Protein AF-F2BW38-F1 (afdb_monomer_lite)

Secondary structure (DSSP, 8-state):
-HHHHHHHHHPPPP-HHHHHHHHHHHHHH--SS---THHHHHHHHHHHHHT-SS-----EEEEEEE-TTTS-TT--HHHHHHSEEEEEE-TT----SSSS--HHHHHHHHHHHHHHH--SSS-EEEEEE---HHHHHHHHHHHHHHH-SSHHHHHHTHHHHHTT-TT--HHHHHHHHHH----TTSHHHHTTT-S-HHHHHHHHHHHHHHHTT-EEEE-SHHHHHHHHHHHHH-GGGGGGEEE----S-HHHHHHHHHHHTTS-----

Sequence (268 aa):
MELFNETTSSIKPLNTEVMKFVRTRFDDLYTGTGNLGNLEEIVVKFAGISGNEFPEISECILVQIGERGDFNSELSELEKKSAKLLNARLLNLKKSGKNNFNIIETVEEGINFIDENIHEKGCAVIPSIAMNYENKISAFCIAAMLCKKEKSDIFDNIEYLLQDISGLSIEDVKQALEESTVNTNEMSDLFKKTGTYDIWFTLGIMLGTMKKHGIIILSGWISLLCACLAKQLSADFSDYFLSSQISSLNIHNELSKKTFSRRKYKLR

pLDDT: mean 82.58, std 15.32, range [25.53, 97.75]

Organism: NCBI:txid888062

Foldseek 3Di:
DVLLVVLLVLQDFFQVVLLVLLVVVQVVVDDDDDDPAVVSVVVSLLCRLQVHNDADAPFEEEEEEDAPVQPDPPDDVCNVVRHHYHYNHPPPPPPQDLDDDQLSVLLSLLLVVCVVPPPAFAHEYEYHYRDDQSQVLLLLLLLLLLLDQDVVVCLVCVCVQCPPVPPHDSVVSNVVNVPQPARNPDLVRCSPSGGGSRLSSLLSNLSSNSSSSYAYEYPDLSSLSSLLSNCSSPVSSLSRYDYPDDDPRSSSVSSVCSSPVPDPPPPD

Radius of gyration: 18.92 Å; chains: 1; bounding box: 52×42×47 Å

Structure (mmCIF, N/CA/C/O backbone):
data_AF-F2BW38-F1
#
_entry.id   AF-F2BW38-F1
#
loop_
_atom_site.group_PDB
_atom_site.id
_atom_site.type_symbol
_atom_site.label_atom_id
_atom_site.label_alt_id
_atom_site.label_comp_id
_atom_site.label_asym_id
_atom_site.label_entity_id
_atom_site.label_seq_id
_atom_site.pdbx_PDB_ins_code
_atom_site.Cartn_x
_atom_site.Cartn_y
_atom_site.Cartn_z
_atom_site.occupancy
_atom_site.B_iso_or_equiv
_atom_site.auth_seq_id
_atom_site.auth_comp_id
_atom_site.auth_asym_id
_atom_site.auth_atom_id
_atom_site.pdbx_PDB_model_num
ATOM 1 N N . MET A 1 1 ? -15.075 10.643 -8.901 1.00 62.53 1 MET A N 1
ATOM 2 C CA . MET A 1 1 ? -15.357 9.261 -9.376 1.00 62.53 1 MET A CA 1
ATOM 3 C C . MET A 1 1 ? -14.647 8.925 -10.684 1.00 62.53 1 MET A C 1
ATOM 5 O O . MET A 1 1 ? -14.241 7.777 -10.835 1.00 62.53 1 MET A O 1
ATOM 9 N N . GLU A 1 2 ? -14.535 9.852 -11.644 1.00 86.31 2 GLU A N 1
ATOM 10 C CA . GLU A 1 2 ? -13.850 9.579 -12.918 1.00 86.31 2 GLU A CA 1
ATOM 11 C C . GLU A 1 2 ? -12.365 9.245 -12.704 1.00 86.31 2 GLU A C 1
ATOM 13 O O . GLU A 1 2 ? -11.916 8.192 -13.150 1.00 86.31 2 GLU A O 1
ATOM 18 N N . LEU A 1 3 ? -11.651 10.046 -11.903 1.00 93.19 3 LEU A N 1
ATOM 19 C CA . LEU A 1 3 ? -10.220 9.859 -11.650 1.00 93.19 3 LEU A CA 1
ATOM 20 C C . LEU A 1 3 ? -9.906 8.536 -10.938 1.00 93.19 3 LEU A C 1
ATOM 22 O O . LEU A 1 3 ? -8.943 7.860 -11.301 1.00 93.19 3 LEU A O 1
ATOM 26 N N . PHE A 1 4 ? -10.700 8.141 -9.939 1.00 91.56 4 PHE A N 1
ATOM 27 C CA . PHE A 1 4 ? -10.513 6.861 -9.248 1.00 91.56 4 PHE A CA 1
ATOM 28 C C . PHE A 1 4 ? -10.654 5.665 -10.204 1.00 91.56 4 PHE A C 1
ATOM 30 O O . PHE A 1 4 ? -9.790 4.782 -10.242 1.00 91.56 4 PHE A O 1
ATOM 37 N N . ASN A 1 5 ? -11.724 5.645 -11.002 1.00 91.56 5 ASN A N 1
ATOM 38 C CA . ASN A 1 5 ? -11.996 4.557 -11.943 1.00 91.56 5 ASN A CA 1
ATOM 39 C C . ASN A 1 5 ? -10.970 4.523 -13.086 1.00 91.56 5 ASN A C 1
ATOM 41 O O . ASN A 1 5 ? -10.497 3.449 -13.461 1.00 91.56 5 ASN A O 1
ATOM 45 N N . GLU A 1 6 ? -10.586 5.687 -13.610 1.00 94.81 6 GLU A N 1
ATOM 46 C CA . GLU A 1 6 ? -9.536 5.814 -14.623 1.00 94.81 6 GLU A CA 1
ATOM 47 C C . GLU A 1 6 ? -8.195 5.303 -14.083 1.00 94.81 6 GLU A C 1
ATOM 49 O O . GLU A 1 6 ? -7.548 4.454 -14.700 1.00 94.81 6 GLU A O 1
ATOM 54 N N . THR A 1 7 ? -7.805 5.755 -12.888 1.00 95.88 7 THR A N 1
ATOM 55 C CA . THR A 1 7 ? -6.539 5.373 -12.254 1.00 95.88 7 THR A CA 1
ATOM 56 C C . THR A 1 7 ? -6.478 3.871 -12.022 1.00 95.88 7 THR A C 1
ATOM 58 O O . THR A 1 7 ? -5.521 3.231 -12.452 1.00 95.88 7 THR A O 1
ATOM 61 N N . THR A 1 8 ? -7.505 3.285 -11.407 1.00 93.94 8 THR A N 1
ATOM 62 C CA . THR A 1 8 ? -7.544 1.837 -11.140 1.00 93.94 8 THR A CA 1
ATOM 63 C C . THR A 1 8 ? -7.523 1.003 -12.420 1.00 93.94 8 THR A C 1
ATOM 65 O O . THR A 1 8 ? -6.829 -0.010 -12.459 1.00 93.94 8 THR A O 1
ATOM 68 N N . SER A 1 9 ? -8.190 1.458 -13.485 1.00 93.38 9 SER A N 1
ATOM 69 C CA . SER A 1 9 ? -8.182 0.787 -14.795 1.00 93.38 9 SER A CA 1
ATOM 70 C C . SER A 1 9 ? -6.850 0.929 -15.544 1.00 93.38 9 SER A C 1
ATOM 72 O O . SER A 1 9 ? -6.525 0.100 -16.391 1.00 93.38 9 SER A O 1
ATOM 74 N N . SER A 1 10 ? -6.074 1.978 -15.255 1.00 94.75 10 SER A N 1
ATOM 75 C CA . SER A 1 10 ? -4.782 2.236 -15.905 1.00 94.75 10 SER A CA 1
ATOM 76 C C . SER A 1 10 ? -3.618 1.415 -15.336 1.00 94.75 10 SER A C 1
ATOM 78 O O . SER A 1 10 ? -2.606 1.241 -16.019 1.00 94.75 10 SER A O 1
ATOM 80 N N . ILE A 1 11 ? -3.746 0.914 -14.101 1.00 95.69 11 ILE A N 1
ATOM 81 C CA . ILE A 1 11 ? -2.723 0.099 -13.437 1.00 95.69 11 ILE A CA 1
ATOM 82 C C . ILE A 1 11 ? -2.686 -1.279 -14.103 1.00 95.69 11 ILE A C 1
ATOM 84 O O . ILE A 1 11 ? -3.694 -1.981 -14.170 1.00 95.69 11 ILE A O 1
ATOM 88 N N . LYS A 1 12 ? -1.513 -1.670 -14.606 1.00 91.31 12 LYS A N 1
ATOM 89 C CA . LYS A 1 12 ? -1.343 -2.886 -15.408 1.00 91.31 12 LYS A CA 1
ATOM 90 C C . LYS A 1 12 ? -0.755 -4.036 -14.585 1.00 91.31 12 LYS A C 1
ATOM 92 O O . LYS A 1 12 ? 0.039 -3.799 -13.680 1.00 91.31 12 LYS A O 1
ATOM 97 N N . PRO A 1 13 ? -1.068 -5.295 -14.927 1.00 92.75 13 PRO A N 1
ATOM 98 C CA . PRO A 1 13 ? -0.298 -6.439 -14.452 1.00 92.75 13 PRO A CA 1
ATOM 99 C C . PRO A 1 13 ? 1.168 -6.364 -14.909 1.00 92.75 13 PRO A C 1
ATOM 101 O O . PRO A 1 13 ? 1.495 -5.674 -15.878 1.00 92.75 13 PRO A O 1
ATOM 104 N N . LEU A 1 14 ? 2.046 -7.123 -14.248 1.00 93.56 14 LEU A N 1
ATOM 105 C CA . LEU A 1 14 ? 3.470 -7.172 -14.594 1.00 93.56 14 LEU A CA 1
ATOM 106 C C . LEU A 1 14 ? 3.709 -7.625 -16.041 1.00 93.56 14 LEU A C 1
ATOM 108 O O . LEU A 1 14 ? 3.152 -8.628 -16.497 1.00 93.56 14 LEU A O 1
ATOM 112 N N . ASN A 1 15 ? 4.628 -6.950 -16.734 1.00 95.94 15 ASN A N 1
ATOM 113 C CA . ASN A 1 15 ? 5.108 -7.379 -18.041 1.00 95.94 15 ASN A CA 1
ATOM 114 C C . ASN A 1 15 ? 5.998 -8.627 -17.908 1.00 95.94 15 ASN A C 1
ATOM 116 O O . ASN A 1 15 ? 7.195 -8.548 -17.626 1.00 95.94 15 ASN A O 1
ATOM 120 N N . THR A 1 16 ? 5.403 -9.797 -18.137 1.00 95.69 16 THR A N 1
ATOM 121 C CA . THR A 1 16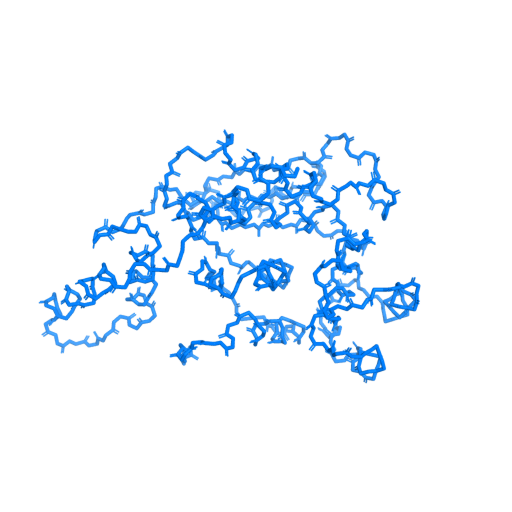 ? 6.099 -11.083 -17.986 1.00 95.69 16 THR A CA 1
ATOM 122 C C . THR A 1 16 ? 7.199 -11.332 -19.022 1.00 95.69 16 THR A C 1
ATOM 124 O O . THR A 1 16 ? 8.098 -12.126 -18.751 1.00 95.69 16 THR A O 1
ATOM 127 N N . GLU A 1 17 ? 7.163 -10.677 -20.186 1.00 97.31 1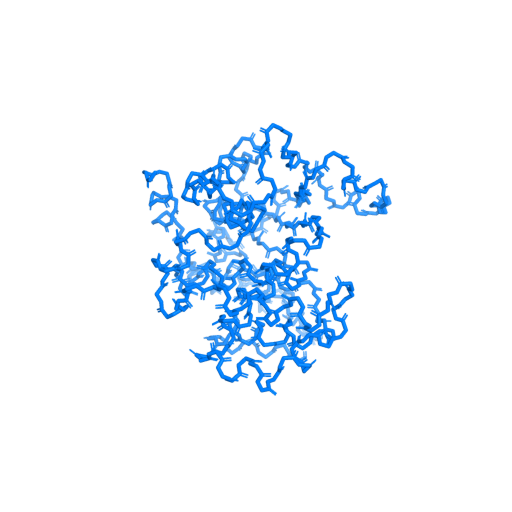7 GLU A N 1
ATOM 128 C CA . GLU A 1 17 ? 8.204 -10.808 -21.215 1.00 97.31 17 GLU A CA 1
ATOM 129 C C . GLU A 1 17 ? 9.476 -10.085 -20.779 1.00 97.31 17 GLU A C 1
ATOM 131 O O . GLU A 1 17 ? 10.543 -10.696 -20.734 1.00 97.31 17 GLU A O 1
ATOM 136 N N . VAL A 1 18 ? 9.338 -8.838 -20.318 1.00 97.12 18 VAL A N 1
ATOM 137 C CA . VAL A 1 18 ? 10.442 -8.063 -19.735 1.00 97.12 18 VAL A CA 1
ATOM 138 C C . VAL A 1 18 ? 11.013 -8.779 -18.510 1.00 97.12 18 VAL A C 1
ATOM 140 O O . VAL A 1 18 ? 12.226 -8.905 -18.373 1.00 97.12 18 VAL A O 1
ATOM 143 N N . MET A 1 19 ? 10.158 -9.331 -17.641 1.00 95.88 19 MET A N 1
ATOM 144 C CA . MET A 1 19 ? 10.626 -10.121 -16.495 1.00 95.88 19 MET A CA 1
ATOM 145 C C . MET A 1 19 ? 11.480 -11.323 -16.919 1.00 95.88 19 MET A C 1
ATOM 147 O O . MET A 1 19 ? 12.493 -11.599 -16.279 1.00 95.88 19 MET A O 1
ATOM 151 N N . LYS A 1 20 ? 11.084 -12.054 -17.972 1.00 95.12 20 LYS A N 1
ATOM 152 C CA . LYS A 1 20 ? 11.862 -13.190 -18.496 1.00 95.12 20 LYS A CA 1
ATOM 153 C C . LYS A 1 20 ? 13.203 -12.726 -19.051 1.00 95.12 20 LYS A C 1
ATOM 155 O O . LYS A 1 20 ? 14.215 -13.319 -18.702 1.00 95.12 20 LYS A O 1
ATOM 160 N N . PHE A 1 21 ? 13.209 -11.651 -19.839 1.00 95.25 21 PHE A N 1
ATOM 161 C CA . PHE A 1 21 ? 14.437 -11.071 -20.376 1.00 95.25 21 PHE A CA 1
ATOM 162 C C . PHE A 1 21 ? 15.420 -10.696 -19.260 1.00 95.25 21 PHE A C 1
ATOM 164 O O . PHE A 1 21 ? 16.583 -11.090 -19.290 1.00 95.25 21 PHE A O 1
ATOM 171 N N . VAL A 1 22 ? 14.947 -9.990 -18.226 1.00 93.94 22 VAL A N 1
ATOM 172 C CA . VAL A 1 22 ? 15.800 -9.569 -17.106 1.00 93.94 22 VAL A CA 1
ATOM 173 C C . VAL A 1 22 ? 16.322 -10.760 -16.302 1.00 93.94 22 VAL A C 1
ATOM 175 O O . VAL A 1 22 ? 17.472 -10.722 -15.873 1.00 93.94 22 VAL A O 1
ATOM 178 N N . ARG A 1 23 ? 15.534 -11.833 -16.142 1.00 91.94 23 ARG A N 1
ATOM 179 C CA . ARG A 1 23 ? 16.023 -13.085 -15.534 1.00 91.94 23 ARG A CA 1
ATOM 180 C C . ARG A 1 23 ? 17.154 -13.706 -16.348 1.00 91.94 23 ARG A C 1
ATOM 182 O O . ARG A 1 23 ? 18.206 -13.968 -15.784 1.00 91.94 23 ARG A O 1
ATOM 189 N N . THR A 1 24 ? 16.973 -13.856 -17.661 1.00 90.94 24 THR A N 1
ATOM 190 C CA . THR A 1 24 ? 18.021 -14.387 -18.547 1.00 90.94 24 THR A CA 1
ATOM 191 C C . THR A 1 24 ? 19.287 -13.535 -18.490 1.00 90.94 24 THR A C 1
ATOM 193 O O . THR A 1 24 ? 20.383 -14.070 -18.397 1.00 90.94 24 THR A O 1
ATOM 196 N N . ARG A 1 25 ? 19.151 -12.205 -18.434 1.00 90.06 25 ARG A N 1
ATOM 197 C CA . ARG A 1 25 ? 20.298 -11.305 -18.264 1.00 90.06 25 ARG A CA 1
ATOM 198 C C . ARG A 1 25 ? 21.066 -11.561 -16.962 1.00 90.06 25 ARG A C 1
ATOM 200 O O . ARG A 1 25 ? 22.291 -11.480 -16.973 1.00 90.06 25 ARG A O 1
ATOM 207 N N . PHE A 1 26 ? 20.382 -11.845 -15.850 1.00 88.25 26 PHE A N 1
ATOM 208 C CA . PHE A 1 26 ? 21.055 -12.236 -14.606 1.00 88.25 26 PHE A CA 1
ATOM 209 C C . PHE A 1 26 ? 21.777 -13.579 -14.750 1.00 88.25 26 PHE A C 1
ATOM 211 O O . PHE A 1 26 ? 22.922 -13.671 -14.316 1.00 88.25 26 PHE A O 1
ATOM 218 N N . ASP A 1 27 ? 21.157 -14.567 -15.403 1.00 84.56 27 ASP A N 1
ATOM 219 C CA . ASP A 1 27 ? 21.778 -15.873 -15.667 1.00 84.56 27 ASP A CA 1
ATOM 220 C C . ASP A 1 27 ? 23.063 -15.734 -16.514 1.00 84.56 27 ASP A C 1
ATOM 222 O O . ASP A 1 27 ? 24.065 -16.384 -16.221 1.00 84.56 27 ASP A O 1
ATOM 226 N N . ASP A 1 28 ? 23.065 -14.840 -17.510 1.00 84.50 28 ASP A N 1
ATOM 227 C CA . ASP A 1 28 ? 24.200 -14.606 -18.417 1.00 84.50 28 ASP A CA 1
ATOM 228 C C . ASP A 1 28 ? 25.349 -13.808 -17.774 1.00 84.50 28 ASP A C 1
ATOM 230 O O . ASP A 1 28 ? 26.523 -14.027 -18.081 1.00 84.50 28 ASP A O 1
ATOM 234 N N . LEU A 1 29 ? 25.032 -12.859 -16.886 1.00 79.62 29 LEU A N 1
ATOM 235 C CA . LEU A 1 29 ? 26.034 -12.056 -16.168 1.00 79.62 29 LEU A CA 1
ATOM 236 C C . LEU A 1 29 ? 26.762 -12.855 -15.084 1.00 79.62 29 LEU A C 1
ATOM 238 O O . LEU A 1 29 ? 27.795 -12.423 -14.563 1.00 79.62 29 LEU A O 1
ATOM 242 N N . TYR A 1 30 ? 26.207 -13.998 -14.707 1.00 68.69 30 TYR A N 1
ATOM 243 C CA . TYR A 1 30 ? 26.591 -14.703 -13.513 1.00 68.69 30 TYR A CA 1
ATOM 244 C C . TYR A 1 30 ? 27.645 -15.793 -13.776 1.00 68.69 30 TYR A C 1
ATOM 246 O O . TYR A 1 30 ? 27.396 -16.797 -14.435 1.00 68.69 30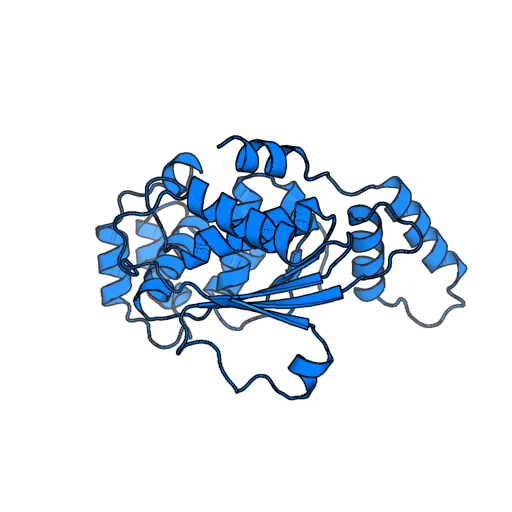 TYR A O 1
ATOM 254 N N . THR A 1 31 ? 28.845 -15.618 -13.207 1.00 64.44 31 THR A N 1
ATOM 255 C CA . THR A 1 31 ? 30.028 -16.472 -13.449 1.00 64.44 31 THR A CA 1
ATOM 256 C C . THR A 1 31 ? 30.352 -17.480 -12.331 1.00 64.44 31 THR A C 1
ATOM 258 O O . THR A 1 31 ? 31.388 -18.141 -12.400 1.00 64.44 31 THR A O 1
ATOM 261 N N . GLY A 1 32 ? 29.467 -17.673 -11.336 1.00 59.00 32 GLY A N 1
ATOM 262 C CA . GLY A 1 32 ? 29.447 -18.920 -10.546 1.00 59.00 32 GLY A CA 1
ATOM 263 C C . GLY A 1 32 ? 29.766 -18.909 -9.037 1.00 59.00 32 GLY A C 1
ATOM 264 O O . GLY A 1 32 ? 30.218 -19.943 -8.549 1.00 59.00 32 GLY A O 1
ATOM 265 N N . THR A 1 33 ? 29.502 -17.852 -8.248 1.00 53.84 33 THR A N 1
ATOM 266 C CA . THR A 1 33 ? 29.632 -17.924 -6.759 1.00 53.84 33 THR A CA 1
ATOM 267 C C . THR A 1 33 ? 28.538 -17.190 -5.934 1.00 53.84 33 THR A C 1
ATOM 269 O O . THR A 1 33 ? 28.778 -16.112 -5.405 1.00 53.84 33 THR A O 1
ATOM 272 N N . GLY A 1 34 ? 27.344 -17.788 -5.774 1.00 56.38 34 GLY A N 1
ATOM 273 C CA . GLY A 1 34 ? 26.107 -17.252 -5.136 1.00 56.38 34 GLY A CA 1
ATOM 274 C C . GLY A 1 34 ? 25.068 -16.516 -6.031 1.00 56.38 34 GLY A C 1
ATOM 275 O O . GLY A 1 34 ? 25.457 -15.670 -6.813 1.00 56.38 34 GLY A O 1
ATOM 276 N N . ASN A 1 35 ? 23.761 -16.801 -5.913 1.00 70.19 35 ASN A N 1
ATOM 277 C CA . ASN A 1 35 ? 22.653 -16.011 -6.509 1.00 70.19 35 ASN A CA 1
ATOM 278 C C . ASN A 1 35 ? 22.333 -14.800 -5.588 1.00 70.19 35 ASN A C 1
ATOM 280 O O . ASN A 1 35 ? 22.415 -14.952 -4.366 1.00 70.19 35 ASN A O 1
ATOM 284 N N . LEU A 1 36 ? 21.985 -13.614 -6.118 1.00 79.56 36 LEU A N 1
ATOM 285 C CA . LEU A 1 36 ? 21.693 -12.398 -5.319 1.00 79.56 36 LEU A CA 1
ATOM 286 C C . LEU A 1 36 ? 20.335 -12.453 -4.580 1.00 79.56 36 LEU A C 1
ATOM 288 O O . LEU A 1 36 ? 19.928 -11.503 -3.903 1.00 79.56 36 LEU A O 1
ATOM 292 N N . GLY A 1 37 ? 19.623 -13.566 -4.699 1.00 84.62 37 GLY A N 1
ATOM 293 C CA . GLY A 1 37 ? 18.407 -13.916 -3.986 1.00 84.62 37 GLY A CA 1
ATOM 294 C C . GLY A 1 37 ? 17.285 -12.917 -4.232 1.00 84.62 37 GLY A C 1
ATOM 295 O O . GLY A 1 37 ? 16.869 -12.658 -5.359 1.00 84.62 37 GLY A O 1
ATOM 296 N N . ASN A 1 38 ? 16.785 -12.326 -3.148 1.00 84.00 38 ASN A N 1
ATOM 297 C CA . ASN A 1 38 ? 15.662 -11.393 -3.211 1.00 84.00 38 ASN A CA 1
ATOM 298 C C . ASN A 1 38 ? 15.980 -10.116 -4.002 1.00 84.00 38 ASN A C 1
ATOM 300 O O . ASN A 1 38 ? 15.051 -9.478 -4.490 1.00 84.00 38 ASN A O 1
ATOM 304 N N . LEU A 1 39 ? 17.254 -9.732 -4.145 1.00 86.56 39 LEU A N 1
ATOM 305 C CA . LEU A 1 39 ? 17.609 -8.539 -4.912 1.00 86.56 39 LEU A CA 1
ATOM 306 C C . LEU A 1 39 ? 17.309 -8.729 -6.405 1.00 86.56 39 LEU A C 1
ATOM 308 O O . LEU A 1 39 ? 16.708 -7.849 -7.017 1.00 86.56 39 LEU A O 1
ATOM 312 N N . GLU A 1 40 ? 17.647 -9.895 -6.964 1.00 89.25 40 GLU A N 1
ATOM 313 C CA . GLU A 1 40 ? 17.267 -10.279 -8.332 1.00 89.25 40 GLU A CA 1
ATOM 314 C C . GLU A 1 40 ? 15.748 -10.237 -8.507 1.00 89.25 40 GLU A C 1
ATOM 316 O O . GLU A 1 40 ? 15.245 -9.632 -9.452 1.00 89.25 40 GLU A O 1
ATOM 321 N N . GLU A 1 41 ? 15.002 -10.813 -7.562 1.00 89.19 41 GLU A N 1
ATOM 322 C CA . GLU A 1 41 ? 13.539 -10.822 -7.615 1.00 89.19 41 GLU A CA 1
ATOM 323 C C . GLU A 1 41 ? 12.932 -9.418 -7.567 1.00 89.19 41 GLU A C 1
ATOM 325 O O . GLU A 1 41 ? 11.982 -9.138 -8.301 1.00 89.19 41 GLU A O 1
ATOM 330 N N . ILE A 1 42 ? 13.485 -8.513 -6.754 1.00 91.06 42 ILE A N 1
ATOM 331 C CA . ILE A 1 42 ? 13.051 -7.112 -6.700 1.00 91.06 42 ILE A CA 1
ATOM 332 C C . ILE A 1 42 ? 13.305 -6.424 -8.044 1.00 91.06 42 ILE A C 1
ATOM 334 O O . ILE A 1 42 ? 12.398 -5.774 -8.564 1.00 91.06 42 ILE A O 1
ATOM 338 N N . VAL A 1 43 ? 14.494 -6.594 -8.633 1.00 93.19 43 VAL A N 1
ATOM 339 C CA . VAL A 1 43 ? 14.843 -5.986 -9.929 1.00 93.19 43 VAL A CA 1
ATOM 340 C C . VAL A 1 43 ? 13.959 -6.534 -11.046 1.00 93.19 43 VAL A C 1
ATOM 342 O O . VAL A 1 43 ? 13.409 -5.760 -11.824 1.00 93.19 43 VAL A O 1
ATOM 345 N N . VAL A 1 44 ? 13.756 -7.852 -11.105 1.00 93.62 44 VAL A N 1
ATOM 346 C CA . VAL A 1 44 ? 12.878 -8.498 -12.091 1.00 93.62 44 VAL A CA 1
ATOM 347 C C . VAL A 1 44 ? 11.441 -8.006 -11.937 1.00 93.62 44 VAL A C 1
ATOM 349 O O . VAL A 1 44 ? 10.791 -7.663 -12.924 1.00 93.62 44 VAL A O 1
ATOM 352 N N . LYS A 1 45 ? 10.934 -7.938 -10.702 1.00 93.44 45 LYS A N 1
ATOM 353 C CA . LYS A 1 45 ? 9.592 -7.427 -10.409 1.00 93.44 45 LYS A CA 1
ATOM 354 C C . LYS A 1 45 ? 9.455 -5.972 -10.857 1.00 93.44 45 LYS A C 1
ATOM 356 O O . LYS A 1 45 ? 8.503 -5.647 -11.559 1.00 93.44 45 LYS A O 1
ATOM 361 N N . PHE A 1 46 ? 10.427 -5.123 -10.533 1.00 95.06 46 PHE A N 1
ATOM 362 C CA . PHE A 1 46 ? 10.427 -3.719 -10.934 1.00 95.06 46 PHE A CA 1
ATOM 363 C C . PHE A 1 46 ? 10.563 -3.528 -12.456 1.00 95.06 46 PHE A C 1
ATOM 365 O O . PHE A 1 46 ? 9.903 -2.658 -13.026 1.00 95.06 46 PHE A O 1
ATOM 372 N N . ALA A 1 47 ? 11.317 -4.387 -13.146 1.00 95.62 47 ALA A N 1
ATOM 373 C CA . ALA A 1 47 ? 11.351 -4.439 -14.609 1.00 95.62 47 ALA A CA 1
ATOM 374 C C . ALA A 1 47 ? 9.962 -4.745 -15.192 1.00 95.62 47 ALA A C 1
ATOM 376 O O . ALA A 1 47 ? 9.502 -4.077 -16.114 1.00 95.62 47 ALA A O 1
ATOM 377 N N . GLY A 1 48 ? 9.251 -5.711 -14.600 1.00 96.19 48 GLY A N 1
ATOM 378 C CA . GLY A 1 48 ? 7.879 -6.046 -14.979 1.00 96.19 48 GLY A CA 1
ATOM 379 C C . GLY A 1 48 ? 6.889 -4.899 -14.764 1.00 96.19 48 GLY A C 1
ATOM 380 O O . GLY A 1 48 ? 6.002 -4.711 -15.592 1.00 96.19 48 GLY A O 1
ATOM 381 N N . ILE A 1 49 ? 7.047 -4.124 -13.687 1.00 95.19 49 ILE A N 1
ATOM 382 C CA . ILE A 1 49 ? 6.209 -2.949 -13.398 1.00 95.19 49 ILE A CA 1
ATOM 383 C C . ILE A 1 49 ? 6.497 -1.815 -14.388 1.00 95.19 49 ILE A C 1
ATOM 385 O O . ILE A 1 49 ? 5.581 -1.258 -14.989 1.00 95.19 49 ILE A O 1
ATOM 389 N N . SER A 1 50 ? 7.773 -1.457 -14.544 1.00 93.62 50 SER A N 1
ATOM 390 C CA . SER A 1 50 ? 8.199 -0.342 -15.397 1.00 93.62 50 SER A CA 1
ATOM 391 C C . SER A 1 50 ? 8.023 -0.643 -16.887 1.00 93.62 50 SER A C 1
ATOM 393 O O . SER A 1 50 ? 7.811 0.282 -17.672 1.00 93.62 50 SER A O 1
ATOM 395 N N . GLY A 1 51 ? 8.071 -1.925 -17.265 1.00 94.06 51 GLY A N 1
ATOM 396 C CA . GLY A 1 51 ? 8.131 -2.384 -18.650 1.00 94.06 51 GLY A CA 1
ATOM 397 C C . GLY A 1 51 ? 9.496 -2.148 -19.300 1.00 94.06 51 GLY A C 1
ATOM 398 O O . GLY A 1 51 ? 9.579 -2.156 -20.524 1.00 94.06 51 GLY A O 1
ATOM 399 N N . ASN A 1 52 ? 10.542 -1.905 -18.503 1.00 94.06 52 ASN A N 1
ATOM 400 C CA . ASN A 1 52 ? 11.894 -1.611 -18.964 1.00 94.06 52 ASN A CA 1
ATOM 401 C C . ASN A 1 52 ? 12.849 -2.766 -18.616 1.00 94.06 52 ASN A C 1
ATOM 403 O O . ASN A 1 52 ? 12.931 -3.193 -17.466 1.00 94.06 52 ASN A O 1
ATOM 407 N N . GLU A 1 53 ? 13.590 -3.251 -19.610 1.00 94.94 53 GLU A N 1
ATOM 408 C CA . GLU A 1 53 ? 14.607 -4.306 -19.476 1.00 94.94 53 GLU A CA 1
ATOM 409 C C . GLU A 1 53 ? 15.828 -3.863 -18.646 1.00 94.94 53 GLU A C 1
ATOM 411 O O . GLU A 1 53 ? 16.512 -4.682 -18.022 1.00 94.94 53 GLU A O 1
ATOM 416 N N . PHE A 1 54 ? 16.064 -2.552 -18.582 1.00 93.19 54 PHE A N 1
ATOM 417 C CA . PHE A 1 54 ? 17.098 -1.904 -17.778 1.00 93.19 54 PHE A CA 1
ATOM 418 C C . PHE A 1 54 ? 16.429 -0.920 -16.816 1.00 93.19 54 PHE A C 1
ATOM 420 O O . PHE A 1 54 ? 16.492 0.291 -17.026 1.00 93.19 54 PHE A O 1
ATOM 427 N N . PRO A 1 55 ? 15.699 -1.424 -15.807 1.00 91.62 55 PRO A N 1
ATOM 428 C CA . PRO A 1 55 ? 14.897 -0.563 -14.961 1.00 91.62 55 PRO A CA 1
ATOM 429 C C . PRO A 1 55 ? 15.792 0.287 -14.051 1.00 91.62 55 PRO A C 1
ATOM 431 O O . PRO A 1 55 ? 16.728 -0.220 -13.434 1.00 91.62 55 PRO A O 1
ATOM 434 N N . GLU A 1 56 ? 15.452 1.564 -13.923 1.00 91.12 56 GLU A N 1
ATOM 435 C CA . GLU A 1 56 ? 16.083 2.509 -13.003 1.00 91.12 56 GLU A CA 1
ATOM 436 C C . GLU A 1 56 ? 15.003 3.133 -12.123 1.00 91.12 56 GLU A C 1
ATOM 438 O O . GLU A 1 56 ? 13.895 3.409 -12.590 1.00 91.12 56 GLU A O 1
ATOM 443 N N . ILE A 1 57 ? 15.307 3.308 -10.836 1.00 89.44 57 ILE A N 1
ATOM 444 C CA . ILE A 1 57 ? 14.425 4.048 -9.934 1.00 89.44 57 ILE A CA 1
ATOM 445 C C . ILE A 1 57 ? 14.731 5.525 -10.142 1.00 89.44 57 ILE A C 1
ATOM 447 O O . ILE A 1 57 ? 15.821 5.974 -9.790 1.00 89.44 57 ILE A O 1
ATOM 451 N N . SER A 1 58 ? 13.771 6.259 -10.699 1.00 89.88 58 SER A N 1
ATOM 452 C CA . SER A 1 58 ? 13.893 7.698 -10.967 1.00 89.88 58 SER A CA 1
ATOM 453 C C . SER A 1 58 ? 14.096 8.495 -9.682 1.00 89.88 58 SER A C 1
ATOM 455 O O . SER A 1 58 ? 15.046 9.259 -9.539 1.00 89.88 58 SER A O 1
ATOM 457 N N . GLU A 1 59 ? 13.218 8.270 -8.706 1.00 89.62 59 GLU A N 1
ATOM 458 C CA . GLU A 1 59 ? 13.274 8.917 -7.399 1.00 89.62 59 GLU A CA 1
ATOM 459 C C . GLU A 1 59 ? 12.842 7.940 -6.298 1.00 89.62 59 GLU A C 1
ATOM 461 O O . GLU A 1 59 ? 11.870 7.199 -6.457 1.00 89.62 59 GLU A O 1
ATOM 466 N N . CYS A 1 60 ? 13.526 7.974 -5.151 1.00 91.56 60 CYS A N 1
ATOM 467 C CA . CYS A 1 60 ? 13.037 7.388 -3.902 1.00 91.56 60 CYS A CA 1
ATOM 468 C C . CYS A 1 60 ? 12.432 8.504 -3.048 1.00 91.56 60 CYS A C 1
ATOM 470 O O . CYS A 1 60 ? 13.089 9.516 -2.796 1.00 91.56 60 CYS A O 1
ATOM 472 N N . ILE A 1 61 ? 11.177 8.349 -2.637 1.00 92.38 61 ILE A N 1
ATOM 473 C CA . ILE A 1 61 ? 10.370 9.428 -2.073 1.00 92.38 61 ILE A CA 1
ATOM 474 C C . ILE A 1 61 ? 9.706 8.952 -0.787 1.00 92.38 61 ILE A C 1
ATOM 476 O O . ILE A 1 61 ? 8.947 7.985 -0.778 1.00 92.38 61 ILE A O 1
ATOM 480 N N . LEU A 1 62 ? 9.956 9.670 0.301 1.00 90.88 62 LEU A N 1
ATOM 481 C CA . LEU A 1 62 ? 9.256 9.491 1.564 1.00 90.88 62 LEU A CA 1
ATOM 482 C C . LEU A 1 62 ? 8.098 10.486 1.616 1.00 90.88 62 LEU A C 1
ATOM 484 O O . LEU A 1 62 ? 8.324 11.696 1.634 1.00 90.88 62 LEU A O 1
ATOM 488 N N . VAL A 1 63 ? 6.866 9.981 1.655 1.00 90.88 63 VAL A N 1
ATOM 489 C CA . VAL A 1 63 ? 5.670 10.814 1.810 1.00 90.88 63 VAL A CA 1
ATOM 490 C C . VAL A 1 63 ? 5.217 10.739 3.259 1.00 90.88 63 VAL A C 1
ATOM 492 O O . VAL A 1 63 ? 4.659 9.727 3.684 1.00 90.88 63 VAL A O 1
ATOM 495 N N . GLN A 1 64 ? 5.463 11.802 4.020 1.00 87.06 64 GLN A N 1
ATOM 496 C CA . GLN A 1 64 ? 4.901 11.946 5.356 1.00 87.06 64 GLN A CA 1
ATOM 497 C C . GLN A 1 64 ? 3.475 12.494 5.252 1.00 87.06 64 GLN A C 1
ATOM 499 O O . GLN A 1 64 ? 3.246 13.500 4.582 1.00 87.06 64 GLN A O 1
ATOM 504 N N . ILE A 1 65 ? 2.527 11.852 5.930 1.00 86.38 65 ILE A N 1
ATOM 505 C CA . ILE A 1 65 ? 1.093 12.172 5.912 1.00 86.38 65 ILE A CA 1
ATOM 506 C C . ILE A 1 65 ? 0.665 12.455 7.352 1.00 86.38 65 ILE A C 1
ATOM 508 O O . ILE A 1 65 ? 0.896 11.617 8.223 1.00 86.38 65 ILE A O 1
ATOM 512 N N . GLY A 1 66 ? 0.090 13.629 7.610 1.00 78.75 66 GLY A N 1
ATOM 513 C CA . GLY A 1 66 ? -0.355 14.015 8.951 1.00 78.75 66 GLY A CA 1
ATOM 514 C C . GLY A 1 66 ? -0.561 15.520 9.131 1.00 78.75 66 GLY A C 1
ATOM 515 O O . GLY A 1 66 ? -0.584 16.299 8.166 1.00 78.75 66 GLY A O 1
ATOM 516 N N . GLU A 1 67 ? -0.712 15.949 10.385 1.00 69.62 67 GLU A N 1
ATOM 517 C CA . GLU A 1 67 ? -0.838 17.359 10.742 1.00 69.62 67 GLU A CA 1
ATOM 518 C C . GLU A 1 67 ? 0.527 18.044 10.915 1.00 69.62 67 GLU A C 1
ATOM 520 O O . GLU A 1 67 ? 1.580 17.421 11.016 1.00 69.62 67 GLU A O 1
ATOM 525 N N . ARG A 1 68 ? 0.537 19.384 10.973 1.00 58.44 68 ARG A N 1
ATOM 526 C CA . ARG A 1 68 ? 1.785 20.166 11.054 1.00 58.44 68 ARG A CA 1
ATOM 527 C C . ARG A 1 68 ? 2.666 19.792 12.256 1.00 58.44 68 ARG A C 1
ATOM 529 O O . ARG A 1 68 ? 3.882 19.906 12.136 1.00 58.44 68 ARG A O 1
ATOM 536 N N . GLY A 1 69 ? 2.063 19.408 13.382 1.00 59.44 69 GLY A N 1
ATOM 537 C CA . GLY A 1 69 ? 2.781 18.980 14.588 1.00 59.44 69 GLY A CA 1
ATOM 538 C C . GLY A 1 69 ? 3.290 17.540 14.530 1.00 59.44 69 GLY A C 1
ATOM 539 O O . GLY A 1 69 ? 4.152 17.181 15.322 1.00 59.44 69 GLY A O 1
ATOM 540 N N . ASP A 1 70 ? 2.793 16.752 13.578 1.00 62.81 70 ASP A N 1
ATOM 541 C CA . ASP A 1 70 ? 3.095 15.331 13.452 1.00 62.81 70 ASP A CA 1
ATOM 542 C C . ASP A 1 70 ? 4.316 15.045 12.568 1.00 62.81 70 ASP A C 1
ATOM 544 O O . ASP A 1 70 ? 4.900 13.958 12.612 1.00 62.81 70 ASP A O 1
ATOM 548 N N . PHE A 1 71 ? 4.703 16.009 11.730 1.00 64.12 71 PHE A N 1
ATOM 549 C CA . PHE A 1 71 ? 5.896 15.892 10.901 1.00 64.12 71 PHE A CA 1
ATOM 550 C C . PHE A 1 71 ? 7.135 15.987 11.779 1.00 64.12 71 PHE A C 1
ATOM 552 O O . PHE A 1 71 ? 7.583 17.071 12.160 1.00 64.12 71 PHE A O 1
ATOM 559 N N . ASN A 1 72 ? 7.688 14.824 12.097 1.00 56.94 72 ASN A N 1
ATOM 560 C CA . ASN A 1 72 ? 8.871 14.725 12.924 1.00 56.94 72 ASN A CA 1
ATOM 561 C C . ASN A 1 72 ? 10.088 15.362 12.236 1.00 56.94 72 ASN A C 1
ATOM 563 O O . ASN A 1 72 ? 10.475 15.003 11.121 1.00 56.94 72 ASN A O 1
ATOM 567 N N . SER A 1 73 ? 10.757 16.249 12.974 1.00 49.22 73 SER A N 1
ATOM 568 C CA . SER A 1 73 ? 12.121 16.725 12.707 1.00 49.22 73 SER A CA 1
ATOM 569 C C . SER A 1 73 ? 13.173 15.602 12.801 1.00 49.22 73 SER A C 1
ATOM 571 O O . SER A 1 73 ? 14.307 15.789 12.344 1.00 49.22 73 SER A O 1
ATOM 573 N N . GLU A 1 74 ? 12.772 14.443 13.340 1.00 50.34 74 GLU A N 1
ATOM 574 C CA . GLU A 1 74 ? 13.572 13.274 13.734 1.00 50.34 74 GLU A CA 1
ATOM 575 C C . GLU A 1 74 ? 13.943 12.298 12.612 1.00 50.34 74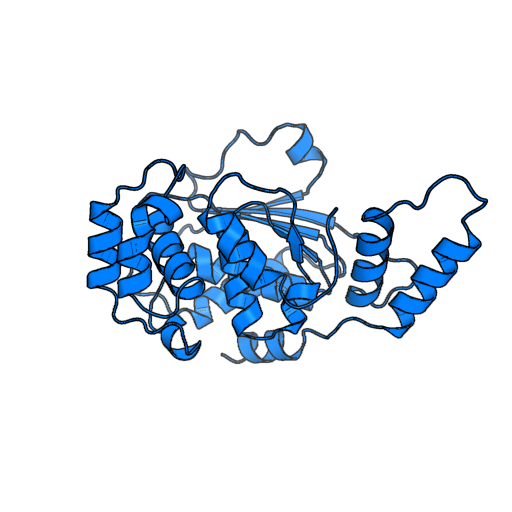 GLU A C 1
ATOM 577 O O . GLU A 1 74 ? 14.600 11.300 12.896 1.00 50.34 74 GLU A O 1
ATOM 582 N N . LEU A 1 75 ? 13.580 12.556 11.347 1.00 59.56 75 LEU A N 1
ATOM 583 C CA . LEU A 1 75 ? 14.199 11.791 10.259 1.00 59.56 75 LEU A CA 1
ATOM 584 C C . LEU A 1 75 ? 15.716 11.949 10.377 1.00 59.56 75 LEU A C 1
ATOM 586 O O . LEU A 1 75 ? 16.237 13.078 10.406 1.00 59.56 75 LEU A O 1
ATOM 590 N N . SER A 1 76 ? 16.408 10.818 10.460 1.00 59.84 76 SER A N 1
ATOM 591 C CA . SER A 1 76 ? 17.860 10.787 10.493 1.00 59.84 76 SER A CA 1
ATOM 592 C C . SER A 1 76 ? 18.405 11.513 9.262 1.00 59.84 76 SER A C 1
ATOM 594 O O . SER A 1 76 ? 17.772 11.559 8.201 1.00 59.84 76 SER A O 1
ATOM 596 N N . GLU A 1 77 ? 19.596 12.104 9.367 1.00 65.00 77 GLU A N 1
ATOM 597 C CA . GLU A 1 77 ? 20.234 12.710 8.190 1.00 65.00 77 GLU A CA 1
ATOM 598 C C . GLU A 1 77 ? 20.371 11.717 7.032 1.00 65.00 77 GLU A C 1
ATOM 600 O O . GLU A 1 77 ? 20.352 12.124 5.872 1.00 65.00 77 GLU A O 1
ATOM 605 N N . LEU A 1 78 ? 20.500 10.426 7.346 1.00 59.19 78 LEU A N 1
ATOM 606 C CA . LEU A 1 78 ? 20.564 9.362 6.359 1.00 59.19 78 LEU A CA 1
ATOM 607 C C . LEU A 1 78 ? 19.244 9.248 5.587 1.00 59.19 78 LEU A C 1
ATOM 609 O O . LEU A 1 78 ? 19.263 9.311 4.365 1.00 59.19 78 LEU A O 1
ATOM 613 N N . GLU A 1 79 ? 18.098 9.187 6.268 1.00 64.81 79 GLU A N 1
ATOM 614 C CA . GLU A 1 79 ? 16.781 9.126 5.612 1.00 64.81 79 GLU A CA 1
ATOM 615 C C . GLU A 1 79 ? 16.507 10.367 4.755 1.00 64.81 79 GLU A C 1
ATOM 617 O O . GLU A 1 79 ? 16.011 10.246 3.636 1.00 64.81 79 GLU A O 1
ATOM 622 N N . LYS A 1 80 ? 16.912 11.553 5.234 1.00 64.31 80 LYS A N 1
ATOM 623 C CA . LYS A 1 80 ? 16.803 12.816 4.480 1.00 64.31 80 LYS A CA 1
ATOM 624 C C . LYS A 1 80 ? 17.695 12.852 3.233 1.00 64.31 80 LYS A C 1
ATOM 626 O O . LYS A 1 80 ? 17.378 13.571 2.291 1.00 64.31 80 LYS A O 1
ATOM 631 N N . LYS A 1 81 ? 18.821 12.127 3.230 1.00 66.81 81 LYS A N 1
ATOM 632 C CA . LYS A 1 81 ? 19.742 12.025 2.081 1.00 66.81 81 LYS A CA 1
ATOM 633 C C . LYS A 1 81 ? 19.347 10.912 1.111 1.00 66.81 81 LYS A C 1
ATOM 635 O O . LYS A 1 81 ? 19.624 11.030 -0.077 1.00 66.81 81 LYS A O 1
ATOM 640 N N . SER A 1 82 ? 18.736 9.840 1.608 1.00 67.94 82 SER A N 1
ATOM 641 C CA . SER A 1 82 ? 18.399 8.648 0.823 1.00 67.94 82 SER A CA 1
ATOM 642 C C . SER A 1 82 ? 17.056 8.738 0.100 1.00 67.94 82 SER A C 1
ATOM 644 O O . SER A 1 82 ? 16.837 7.980 -0.843 1.00 67.94 82 SER A O 1
ATOM 646 N N . ALA A 1 83 ? 16.165 9.638 0.518 1.00 77.31 83 ALA A N 1
ATOM 647 C CA . ALA A 1 83 ? 14.882 9.855 -0.134 1.00 77.31 83 ALA A CA 1
ATOM 648 C C . ALA A 1 83 ? 14.509 11.340 -0.164 1.00 77.31 83 ALA A C 1
ATOM 650 O O . ALA A 1 83 ? 14.743 12.087 0.788 1.00 77.31 83 ALA A O 1
ATOM 651 N N . LYS A 1 84 ? 13.856 11.763 -1.247 1.00 84.00 84 LYS A N 1
ATOM 652 C CA . LYS A 1 84 ? 13.198 13.067 -1.324 1.00 84.00 84 LYS A CA 1
ATOM 653 C C . LYS A 1 84 ? 12.008 13.072 -0.369 1.00 84.00 84 LYS A C 1
ATOM 655 O O . LYS A 1 84 ? 11.139 12.205 -0.440 1.00 84.00 84 LYS A O 1
ATOM 660 N N . LEU A 1 85 ? 11.967 14.051 0.528 1.00 83.75 85 LEU A N 1
ATOM 661 C CA . LEU A 1 85 ? 10.884 14.197 1.495 1.00 83.75 85 LEU A CA 1
ATOM 662 C C . LEU A 1 85 ? 9.742 15.028 0.904 1.00 83.75 85 LEU A C 1
ATOM 664 O O . LEU A 1 85 ? 9.936 16.190 0.545 1.00 83.75 85 LEU A O 1
ATOM 668 N N . LEU A 1 86 ? 8.541 14.455 0.883 1.00 83.12 86 LEU A N 1
ATOM 669 C CA . LEU A 1 86 ? 7.296 15.163 0.614 1.00 83.12 86 LEU A CA 1
ATOM 670 C C . LEU A 1 86 ? 6.420 15.156 1.867 1.00 83.12 86 LEU A C 1
ATOM 672 O O . LEU A 1 86 ? 6.208 14.117 2.486 1.00 83.12 86 LEU A O 1
ATOM 676 N N . ASN A 1 87 ? 5.882 16.322 2.217 1.00 80.44 87 ASN A N 1
ATOM 677 C CA . ASN A 1 87 ? 4.962 16.466 3.341 1.00 80.44 87 ASN A CA 1
ATOM 678 C C . ASN A 1 87 ? 3.549 16.685 2.806 1.00 80.44 87 ASN A C 1
ATOM 680 O O . ASN A 1 87 ? 3.217 17.787 2.360 1.00 80.44 87 ASN A O 1
ATOM 684 N N . ALA A 1 88 ? 2.714 15.656 2.883 1.00 75.94 88 ALA A N 1
ATOM 685 C CA . ALA A 1 88 ? 1.287 15.754 2.633 1.00 75.94 88 ALA A CA 1
ATOM 686 C C . ALA A 1 88 ? 0.604 16.356 3.866 1.00 75.94 88 ALA A C 1
ATOM 688 O O . ALA A 1 88 ? 0.097 15.656 4.744 1.00 75.94 88 ALA A O 1
ATOM 689 N N . ARG A 1 89 ? 0.661 17.688 3.957 1.00 70.25 89 ARG A N 1
ATOM 690 C CA . ARG A 1 89 ? 0.047 18.436 5.055 1.00 70.25 89 ARG A CA 1
ATOM 691 C C . ARG A 1 89 ? -1.465 18.394 4.923 1.00 70.25 89 ARG A C 1
ATOM 693 O O . ARG A 1 89 ? -2.012 18.987 4.001 1.00 70.25 89 ARG A O 1
ATOM 700 N N . LEU A 1 90 ? -2.133 17.851 5.929 1.00 66.12 90 LEU A N 1
ATOM 701 C CA . LEU A 1 90 ? -3.596 17.811 5.981 1.00 66.12 90 LEU A CA 1
ATOM 702 C C . LEU A 1 90 ? -4.221 19.117 6.526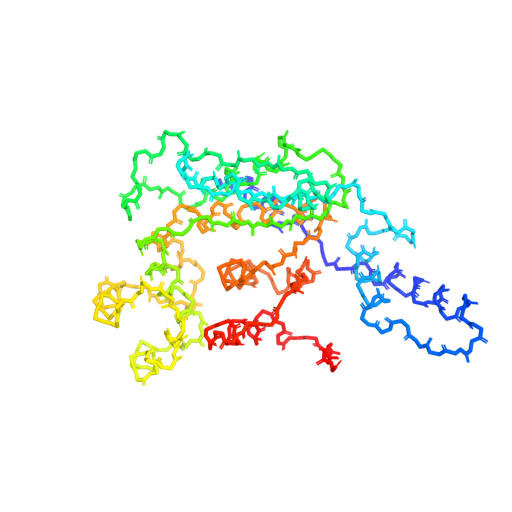 1.00 66.12 90 LEU A C 1
ATOM 704 O O . LEU A 1 90 ? -5.323 19.135 7.075 1.00 66.12 90 LEU A O 1
ATOM 708 N N . LEU A 1 91 ? -3.507 20.245 6.380 1.00 49.12 91 LEU A N 1
ATOM 709 C CA . LEU A 1 91 ? -3.936 21.561 6.864 1.00 49.12 91 LEU A CA 1
ATOM 710 C C . LEU A 1 91 ? -5.191 22.021 6.104 1.00 49.12 91 LEU A C 1
ATOM 712 O O . LEU A 1 91 ? -5.160 22.134 4.884 1.00 49.12 91 LEU A O 1
ATOM 716 N N . ASN A 1 92 ? -6.242 22.361 6.862 1.00 44.38 92 ASN A N 1
ATOM 717 C CA . ASN A 1 92 ? -7.617 22.729 6.460 1.00 44.38 92 ASN A CA 1
ATOM 718 C C . ASN A 1 92 ? -8.679 21.621 6.526 1.00 44.38 92 ASN A C 1
ATOM 720 O O . ASN A 1 92 ? -9.863 21.925 6.370 1.00 44.38 92 ASN A O 1
ATOM 724 N N . LEU A 1 93 ? -8.333 20.390 6.902 1.00 46.62 93 LEU A N 1
ATOM 725 C CA . LEU A 1 93 ? -9.329 19.348 7.165 1.00 46.62 93 LEU A CA 1
ATOM 726 C C . LEU A 1 93 ? -9.799 19.417 8.623 1.00 46.62 93 LEU A C 1
ATOM 728 O O . LEU A 1 93 ? -9.525 18.551 9.447 1.00 46.62 93 LEU A O 1
ATOM 732 N N . LYS A 1 94 ? -10.544 20.479 8.961 1.00 39.22 94 LYS A N 1
ATOM 733 C CA . LYS A 1 94 ? -11.406 20.487 10.154 1.00 39.22 94 LYS A CA 1
ATOM 734 C C . LYS A 1 94 ? -12.371 19.300 10.045 1.00 39.22 94 LYS A C 1
ATOM 736 O O . LYS A 1 94 ? -13.424 19.472 9.437 1.00 39.22 94 LYS A O 1
ATOM 741 N N . LYS A 1 95 ? -11.988 18.136 10.591 1.00 43.28 95 LYS A N 1
ATOM 742 C CA . LYS A 1 95 ? -12.788 16.961 11.017 1.00 43.28 95 LYS A CA 1
ATOM 743 C C . LYS A 1 95 ? -11.890 15.704 11.089 1.00 43.28 95 LYS A C 1
ATOM 745 O O . LYS A 1 95 ? -12.134 14.730 10.387 1.00 43.28 95 LYS A O 1
ATOM 750 N N . SER A 1 96 ? -10.883 15.706 11.970 1.00 42.09 96 SER A N 1
ATOM 751 C CA . SER A 1 96 ? -10.164 14.476 12.386 1.00 42.09 96 SER A CA 1
ATOM 752 C C . SER A 1 96 ? -11.111 13.422 12.989 1.00 42.09 96 SER A C 1
ATOM 754 O O . SER A 1 96 ? -10.819 12.235 12.969 1.00 42.09 96 SER A O 1
ATOM 756 N N . GLY A 1 97 ? -12.302 13.817 13.451 1.00 49.09 97 GLY A N 1
ATOM 757 C CA . GLY A 1 97 ? -13.328 12.872 13.883 1.00 49.09 97 GLY A CA 1
ATOM 758 C C . GLY A 1 97 ? -14.194 12.396 12.716 1.00 49.09 97 GLY A C 1
ATOM 759 O O . GLY A 1 97 ? -14.890 13.224 12.134 1.00 49.09 97 GLY A O 1
ATOM 760 N N . LYS A 1 98 ? -14.154 11.085 12.426 1.00 51.28 98 LYS A N 1
ATOM 761 C CA . LYS A 1 98 ? -15.126 10.138 11.800 1.00 51.28 98 LYS A CA 1
ATOM 762 C C . LYS A 1 98 ? -16.234 10.599 10.811 1.00 51.28 98 LYS A C 1
ATOM 764 O O . LYS A 1 98 ? -16.901 9.737 10.257 1.00 51.28 98 LYS A O 1
ATOM 769 N N . ASN A 1 99 ? -16.507 11.880 10.550 1.00 52.47 99 ASN A N 1
ATOM 770 C CA . ASN A 1 99 ? -17.901 12.293 10.348 1.00 52.47 99 ASN A CA 1
ATOM 771 C C . ASN A 1 99 ? -18.238 13.287 9.227 1.00 52.47 99 ASN A C 1
ATOM 773 O O . ASN A 1 99 ? -19.400 13.674 9.176 1.00 52.47 99 ASN A O 1
ATOM 777 N N . ASN A 1 100 ? -17.359 13.666 8.284 1.00 60.53 100 ASN A N 1
ATOM 778 C CA . ASN A 1 100 ? -17.844 14.234 7.000 1.00 60.53 100 ASN A CA 1
ATOM 779 C C . ASN A 1 100 ? -16.767 14.380 5.909 1.00 60.53 100 ASN A C 1
ATOM 781 O O . ASN A 1 100 ? -16.482 15.491 5.471 1.00 60.53 100 ASN A O 1
ATOM 785 N N . PHE A 1 101 ? -16.186 13.275 5.449 1.00 72.44 101 PHE A N 1
ATOM 786 C CA . PHE A 1 101 ? -15.404 13.274 4.211 1.00 72.44 101 PHE A CA 1
ATOM 787 C C . PHE A 1 101 ? -15.962 12.234 3.240 1.00 72.44 101 PHE A C 1
ATOM 789 O O . PHE A 1 101 ? -16.561 11.235 3.654 1.00 72.44 101 PHE A O 1
ATOM 796 N N . ASN A 1 102 ? -15.823 12.507 1.947 1.00 85.00 102 ASN A N 1
ATOM 797 C CA . ASN A 1 102 ? -16.145 11.558 0.897 1.00 85.00 102 ASN A CA 1
ATOM 798 C C . ASN A 1 102 ? -14.893 10.728 0.628 1.00 85.00 102 ASN A C 1
ATOM 800 O O . ASN A 1 102 ? -13.867 11.261 0.221 1.00 85.00 102 ASN A O 1
ATOM 804 N N . ILE A 1 103 ? -14.979 9.421 0.868 1.00 86.38 103 ILE A N 1
ATOM 805 C CA . ILE A 1 103 ? -13.815 8.545 0.756 1.00 86.38 103 ILE A CA 1
ATOM 806 C C . ILE A 1 103 ? -13.243 8.548 -0.670 1.00 86.38 103 ILE A C 1
ATOM 808 O O . ILE A 1 103 ? -12.026 8.563 -0.825 1.00 86.38 103 ILE A O 1
ATOM 812 N N . ILE A 1 104 ? -14.087 8.550 -1.706 1.00 88.56 104 ILE A N 1
ATOM 813 C CA . ILE A 1 104 ? -13.602 8.542 -3.092 1.00 88.56 104 ILE A CA 1
ATOM 814 C C . ILE A 1 104 ? -12.883 9.851 -3.414 1.00 88.56 104 ILE A C 1
ATOM 816 O O . ILE A 1 104 ? -11.805 9.804 -3.992 1.00 88.56 104 ILE A O 1
ATOM 820 N N . GLU A 1 105 ? -13.428 10.992 -2.987 1.00 89.25 105 GLU A N 1
ATOM 821 C CA . GLU A 1 105 ? -12.754 12.290 -3.141 1.00 89.25 105 GLU A CA 1
ATOM 822 C C . GLU A 1 105 ? -11.403 12.293 -2.411 1.00 89.25 105 GLU A C 1
ATOM 824 O O . GLU A 1 105 ? -10.403 12.699 -2.985 1.00 89.25 105 GLU A O 1
ATOM 829 N N . THR A 1 106 ? -11.328 11.740 -1.198 1.00 89.69 106 THR A N 1
ATOM 830 C CA . THR A 1 106 ? -10.069 11.624 -0.444 1.00 89.69 106 THR A CA 1
ATOM 831 C C . THR A 1 106 ? -9.033 10.727 -1.134 1.00 89.69 106 THR A C 1
ATOM 833 O O . THR A 1 106 ? -7.839 11.029 -1.127 1.00 89.69 106 THR A O 1
ATOM 836 N N . VAL A 1 107 ? -9.461 9.623 -1.752 1.00 92.94 107 VAL A N 1
ATOM 837 C CA . VAL A 1 107 ? -8.566 8.774 -2.557 1.00 92.94 107 VAL A CA 1
ATOM 838 C C . VAL A 1 107 ? -8.093 9.533 -3.803 1.00 92.94 107 VAL A C 1
ATOM 840 O O . VAL A 1 107 ? -6.913 9.479 -4.142 1.00 92.94 107 VAL A O 1
ATOM 843 N N . GLU A 1 108 ? -8.986 10.268 -4.468 1.00 93.88 108 GLU A N 1
ATOM 844 C CA . GLU A 1 108 ? -8.663 11.112 -5.625 1.00 93.88 108 GLU A CA 1
ATOM 845 C C . GLU A 1 108 ? -7.677 12.236 -5.258 1.00 93.88 108 GLU A C 1
ATOM 847 O O . GLU A 1 108 ? -6.732 12.483 -6.004 1.00 93.88 108 GLU A O 1
ATOM 852 N N . GLU A 1 109 ? -7.805 12.840 -4.075 1.00 93.38 109 GLU A N 1
ATOM 853 C CA . GLU A 1 109 ? -6.841 13.806 -3.531 1.00 93.38 109 GLU A CA 1
ATOM 854 C C . GLU A 1 109 ? -5.446 13.186 -3.343 1.00 93.38 109 GLU A C 1
ATOM 856 O O . GLU A 1 109 ? -4.446 13.797 -3.721 1.00 93.38 109 GLU A O 1
ATOM 861 N N . GLY A 1 110 ? -5.357 11.953 -2.833 1.00 95.00 110 GLY A N 1
ATOM 862 C CA . GLY A 1 110 ? -4.081 11.237 -2.717 1.00 95.00 110 GLY A CA 1
ATOM 863 C C . GLY A 1 110 ? -3.454 10.880 -4.072 1.00 95.00 110 GLY A C 1
ATOM 864 O O . GLY A 1 110 ? -2.231 10.923 -4.218 1.00 95.00 110 GLY A O 1
ATOM 865 N N . ILE A 1 111 ? -4.276 10.564 -5.081 1.00 96.75 111 ILE A N 1
ATOM 866 C CA . ILE A 1 111 ? -3.812 10.339 -6.461 1.00 96.75 111 ILE A CA 1
ATOM 867 C C . ILE A 1 111 ? -3.244 11.641 -7.040 1.00 96.75 111 ILE A C 1
ATOM 869 O O . ILE A 1 111 ? -2.122 11.642 -7.550 1.00 96.75 111 ILE A O 1
ATOM 873 N N . ASN A 1 112 ? -3.985 12.746 -6.913 1.00 95.62 112 ASN A N 1
ATOM 874 C CA . ASN A 1 112 ? -3.565 14.063 -7.394 1.00 95.62 112 ASN A CA 1
ATOM 875 C C . ASN A 1 112 ? -2.275 14.527 -6.719 1.00 95.62 112 ASN A C 1
ATOM 877 O O . ASN A 1 112 ? -1.374 15.010 -7.399 1.00 95.62 112 ASN A O 1
ATOM 881 N N . PHE A 1 113 ? -2.128 14.294 -5.411 1.00 95.19 113 PHE A N 1
ATOM 882 C CA . PHE A 1 113 ? -0.894 14.605 -4.693 1.00 95.19 113 PHE A CA 1
ATOM 883 C C . PHE A 1 113 ? 0.334 13.963 -5.357 1.00 95.19 113 PHE A C 1
ATOM 885 O O . PHE A 1 113 ? 1.378 14.602 -5.494 1.00 95.19 113 PHE A O 1
ATOM 892 N N . ILE A 1 114 ? 0.216 12.712 -5.808 1.00 95.81 114 ILE A N 1
ATOM 893 C CA . ILE A 1 114 ? 1.300 12.028 -6.519 1.00 95.81 114 ILE A CA 1
ATOM 894 C C . ILE A 1 114 ? 1.515 12.607 -7.915 1.00 95.81 114 ILE A C 1
ATOM 896 O O . ILE A 1 114 ? 2.663 12.785 -8.317 1.00 95.81 114 ILE A O 1
ATOM 900 N N . ASP A 1 115 ? 0.456 12.932 -8.651 1.00 94.81 115 ASP A N 1
ATOM 901 C CA . ASP A 1 115 ? 0.591 13.544 -9.976 1.00 94.81 115 ASP A CA 1
ATOM 902 C C . ASP A 1 115 ? 1.259 14.919 -9.950 1.00 94.81 115 ASP A C 1
ATOM 904 O O . ASP A 1 115 ? 2.074 15.221 -10.826 1.00 94.81 115 ASP A O 1
ATOM 908 N N . GLU A 1 116 ? 0.951 15.714 -8.931 1.00 94.38 116 GLU A N 1
ATOM 909 C CA . GLU A 1 116 ? 1.485 17.059 -8.739 1.00 94.38 116 GLU A CA 1
ATOM 910 C C . GLU A 1 116 ? 2.950 17.060 -8.289 1.00 94.38 116 GLU A C 1
ATOM 912 O O . GLU A 1 116 ? 3.688 17.977 -8.640 1.00 94.38 116 GLU A O 1
ATOM 917 N N . ASN A 1 117 ? 3.386 16.052 -7.523 1.00 93.25 117 ASN A N 1
ATOM 918 C CA . ASN A 1 117 ? 4.713 16.051 -6.892 1.00 93.25 117 ASN A CA 1
ATOM 919 C C . ASN A 1 117 ? 5.716 15.058 -7.504 1.00 93.25 117 ASN A C 1
ATOM 921 O O . ASN A 1 117 ? 6.917 15.163 -7.232 1.00 93.25 117 ASN A O 1
ATOM 925 N N . ILE A 1 118 ? 5.245 14.094 -8.302 1.00 93.12 118 ILE A N 1
ATOM 926 C CA . ILE A 1 118 ? 6.068 13.067 -8.949 1.00 93.12 118 ILE A CA 1
ATOM 927 C C . ILE A 1 118 ? 5.766 13.068 -10.448 1.00 93.12 118 ILE A C 1
ATOM 929 O O . ILE A 1 118 ? 4.710 12.616 -10.893 1.00 93.12 118 ILE A O 1
ATOM 933 N N . HIS A 1 119 ? 6.698 13.568 -11.254 1.00 90.81 119 HIS A N 1
ATOM 934 C CA . HIS A 1 119 ? 6.493 13.690 -12.702 1.00 90.81 119 HIS A CA 1
ATOM 935 C C . HIS A 1 119 ? 7.048 12.498 -13.484 1.00 90.81 119 HIS A C 1
ATOM 937 O O . HIS A 1 119 ? 6.495 12.135 -14.524 1.00 90.81 119 HIS A O 1
ATOM 943 N N . GLU A 1 120 ? 8.099 11.861 -12.970 1.00 90.12 120 GLU A N 1
ATOM 944 C CA . GLU A 1 120 ? 8.727 10.710 -13.611 1.00 90.12 120 GLU A CA 1
ATOM 945 C C . GLU A 1 120 ? 7.994 9.399 -13.293 1.00 90.12 120 GLU A C 1
ATOM 947 O O . GLU A 1 120 ? 7.337 9.245 -12.259 1.00 90.12 120 GLU A O 1
ATOM 952 N N . LYS A 1 121 ? 8.092 8.438 -14.216 1.00 92.62 121 LYS A N 1
ATOM 953 C CA . LYS A 1 121 ? 7.642 7.059 -13.990 1.00 92.62 121 LYS A CA 1
ATOM 954 C C . LYS A 1 121 ? 8.736 6.254 -13.289 1.00 92.62 121 LYS A C 1
ATOM 956 O O . LYS A 1 121 ? 9.904 6.630 -13.325 1.00 92.62 121 LYS A O 1
ATOM 961 N N . GLY A 1 122 ? 8.368 5.126 -12.685 1.00 93.50 122 GLY A N 1
ATOM 962 C CA . GLY A 1 122 ? 9.342 4.222 -12.062 1.00 93.50 122 GLY A CA 1
ATOM 963 C C . GLY A 1 122 ? 9.913 4.730 -10.735 1.00 93.50 122 GLY A C 1
ATOM 964 O O . GLY A 1 122 ? 11.050 4.417 -10.400 1.00 93.50 122 GLY A O 1
ATOM 965 N N . CYS A 1 123 ? 9.160 5.524 -9.974 1.00 93.88 123 CYS A N 1
ATOM 966 C CA . CYS A 1 123 ? 9.592 5.967 -8.649 1.00 93.88 123 CYS A CA 1
ATOM 967 C C . CYS A 1 123 ? 9.437 4.861 -7.588 1.00 93.88 123 CYS A C 1
ATOM 969 O O . CYS A 1 123 ? 8.738 3.864 -7.784 1.00 93.88 123 CYS A O 1
ATOM 971 N N . ALA A 1 124 ? 10.057 5.060 -6.429 1.00 94.94 124 ALA A N 1
ATOM 972 C CA . ALA A 1 124 ? 9.801 4.295 -5.219 1.00 94.94 124 ALA A CA 1
ATOM 973 C C . ALA A 1 124 ? 9.205 5.211 -4.150 1.00 94.94 124 ALA A C 1
ATOM 975 O O . ALA A 1 124 ? 9.811 6.218 -3.795 1.00 94.94 124 ALA A O 1
ATOM 976 N N . VAL A 1 125 ? 8.028 4.868 -3.625 1.00 95.50 125 VAL A N 1
ATOM 977 C CA . VAL A 1 125 ? 7.329 5.673 -2.614 1.00 95.50 125 VAL A CA 1
ATOM 978 C C . VAL A 1 125 ? 7.229 4.915 -1.297 1.00 95.50 125 VAL A C 1
ATOM 980 O O . VAL A 1 125 ? 6.755 3.781 -1.249 1.00 95.50 125 VAL A O 1
ATOM 983 N N . ILE A 1 126 ? 7.637 5.566 -0.212 1.00 94.06 126 ILE A N 1
ATOM 984 C CA . ILE A 1 126 ? 7.459 5.108 1.165 1.00 94.06 126 ILE A CA 1
ATOM 985 C C . ILE A 1 126 ? 6.362 5.979 1.795 1.00 94.06 126 ILE A C 1
ATOM 987 O O . ILE A 1 126 ? 6.638 7.121 2.168 1.00 94.06 126 ILE A O 1
ATOM 991 N N . PRO A 1 127 ? 5.111 5.502 1.915 1.00 91.94 127 PRO A N 1
ATOM 992 C CA . PRO A 1 127 ? 4.094 6.218 2.669 1.00 91.94 127 PRO A CA 1
ATOM 993 C C . PRO A 1 127 ? 4.353 6.049 4.170 1.00 91.94 127 PRO A C 1
ATOM 995 O O . PRO A 1 127 ? 4.481 4.931 4.683 1.00 91.94 127 PRO A O 1
ATOM 998 N N . SER A 1 128 ? 4.420 7.169 4.881 1.00 87.62 128 SER A N 1
ATOM 999 C CA . SER A 1 128 ? 4.606 7.231 6.327 1.00 87.62 128 SER A CA 1
ATOM 1000 C C . SER A 1 128 ? 3.511 8.089 6.932 1.00 87.62 128 SER A C 1
ATOM 1002 O O . SER A 1 128 ? 3.479 9.299 6.733 1.00 87.62 128 SER A O 1
ATOM 1004 N N . ILE A 1 129 ? 2.618 7.466 7.689 1.00 84.81 129 ILE A N 1
ATOM 1005 C CA . ILE A 1 129 ? 1.461 8.153 8.252 1.00 84.81 129 ILE A CA 1
ATOM 1006 C C . ILE A 1 129 ? 1.709 8.407 9.731 1.00 84.81 129 ILE A C 1
ATOM 1008 O O . ILE A 1 129 ? 2.026 7.478 10.479 1.00 84.81 129 ILE A O 1
ATOM 1012 N N . ALA A 1 130 ? 1.532 9.649 10.156 1.00 79.00 130 ALA A N 1
ATOM 1013 C CA . ALA A 1 130 ? 1.507 9.972 11.562 1.00 79.00 130 ALA A CA 1
ATOM 1014 C C . ALA A 1 130 ? 0.183 9.543 12.194 1.00 79.00 130 ALA A C 1
ATOM 1016 O O . ALA A 1 130 ? -0.910 9.798 11.691 1.00 79.00 130 ALA A O 1
ATOM 1017 N N . MET A 1 131 ? 0.294 8.831 13.307 1.00 76.25 131 MET A N 1
ATOM 1018 C CA . MET A 1 131 ? -0.823 8.116 13.903 1.00 76.25 131 MET A CA 1
ATOM 1019 C C . MET A 1 131 ? -1.168 8.711 15.263 1.00 76.25 131 MET A C 1
ATOM 1021 O O . MET A 1 131 ? -0.486 8.440 16.254 1.00 76.25 131 MET A O 1
ATOM 1025 N N . ASN A 1 132 ? -2.265 9.466 15.316 1.00 79.94 132 ASN A N 1
ATOM 1026 C CA . ASN A 1 132 ? -2.925 9.827 16.567 1.00 79.94 132 ASN A CA 1
ATOM 1027 C C . ASN A 1 132 ? -3.797 8.662 17.090 1.00 79.94 132 ASN A C 1
ATOM 1029 O O . ASN A 1 132 ? -3.956 7.632 16.430 1.00 79.94 132 ASN A O 1
ATOM 1033 N N . TYR A 1 133 ? -4.349 8.809 18.294 1.00 82.75 133 TYR A N 1
ATOM 1034 C CA . TYR A 1 133 ? -5.139 7.760 18.950 1.00 82.75 133 TYR A CA 1
ATOM 1035 C C . TYR A 1 133 ? -6.361 7.318 18.125 1.00 82.75 133 TYR A C 1
ATOM 1037 O O . TYR A 1 133 ? -6.572 6.125 17.907 1.00 82.75 133 TYR A O 1
ATOM 1045 N N . GLU A 1 134 ? -7.127 8.279 17.602 1.00 78.38 134 GLU A N 1
ATOM 1046 C CA . GLU A 1 134 ? -8.341 8.030 16.815 1.00 78.38 134 GLU A CA 1
ATOM 1047 C C . GLU A 1 134 ? -8.028 7.262 15.521 1.00 78.38 134 GLU A C 1
ATOM 1049 O O . GLU A 1 134 ? -8.679 6.261 15.200 1.00 78.38 134 GLU A O 1
ATOM 1054 N N . ASN A 1 135 ? -6.974 7.682 14.815 1.00 80.00 135 ASN A N 1
ATOM 1055 C CA . ASN A 1 135 ? -6.481 7.038 13.602 1.00 80.00 135 ASN A CA 1
ATOM 1056 C C . ASN A 1 135 ? -6.030 5.599 13.878 1.00 80.00 135 ASN A C 1
ATOM 1058 O O . ASN A 1 135 ? -6.362 4.701 13.102 1.00 80.00 135 ASN A O 1
ATOM 1062 N N . LYS A 1 136 ? -5.334 5.349 14.997 1.00 86.00 136 LYS A N 1
ATOM 1063 C CA . LYS A 1 136 ? -4.903 3.996 15.385 1.00 86.00 136 LYS A CA 1
ATOM 1064 C C . LYS A 1 136 ? -6.081 3.068 15.665 1.00 86.00 136 LYS A C 1
ATOM 1066 O O . LYS A 1 136 ? -6.073 1.948 15.157 1.00 86.00 136 LYS A O 1
ATOM 1071 N N . ILE A 1 137 ? -7.088 3.514 16.427 1.00 86.56 137 ILE A N 1
ATOM 1072 C CA . ILE A 1 137 ? -8.288 2.704 16.712 1.00 86.56 137 ILE A CA 1
ATOM 1073 C C . ILE A 1 137 ? -8.981 2.336 15.404 1.00 86.56 137 ILE A C 1
ATOM 1075 O O . ILE A 1 137 ? -9.292 1.170 15.160 1.00 86.56 137 ILE A O 1
ATOM 1079 N N . SER A 1 138 ? -9.199 3.330 14.543 1.00 84.81 138 SER A N 1
ATOM 1080 C CA . SER A 1 138 ? -9.896 3.144 13.274 1.00 84.81 138 SER A CA 1
ATOM 1081 C C . SER A 1 138 ? -9.134 2.199 12.338 1.00 84.81 138 SER A C 1
ATOM 1083 O O . SER A 1 138 ? -9.709 1.245 11.807 1.00 84.81 138 SER A O 1
ATOM 1085 N N . ALA A 1 139 ? -7.818 2.401 12.201 1.00 88.19 139 ALA A N 1
ATOM 1086 C CA . ALA A 1 139 ? -6.941 1.530 11.428 1.00 88.19 139 ALA A CA 1
ATOM 1087 C C . ALA A 1 139 ? -6.948 0.096 11.966 1.00 88.19 139 ALA A C 1
ATOM 1089 O O . ALA A 1 139 ? -7.048 -0.850 11.185 1.00 88.19 139 ALA A O 1
ATOM 1090 N N . PHE A 1 140 ? -6.891 -0.078 13.290 1.00 90.69 140 PHE A N 1
ATOM 1091 C CA . PHE A 1 140 ? -6.953 -1.397 13.905 1.00 90.69 140 PHE A CA 1
ATOM 1092 C C . PHE A 1 140 ? -8.285 -2.089 13.611 1.00 90.69 140 PHE A C 1
ATOM 1094 O O . PHE A 1 140 ? -8.287 -3.244 13.193 1.00 90.69 140 PHE A O 1
ATOM 1101 N N . CYS A 1 141 ? -9.411 -1.389 13.768 1.00 87.31 141 CYS A N 1
ATOM 1102 C CA . CYS A 1 141 ? -10.733 -1.948 13.491 1.00 87.31 141 CYS A CA 1
ATOM 1103 C C . CYS A 1 141 ? -10.828 -2.454 12.046 1.00 87.31 141 CYS A C 1
ATOM 1105 O O . CYS A 1 141 ? -11.245 -3.590 11.818 1.00 87.31 141 CYS A O 1
ATOM 1107 N N . ILE A 1 142 ? -10.388 -1.651 11.068 1.00 87.81 142 ILE A N 1
ATOM 1108 C CA . ILE A 1 142 ? -10.368 -2.071 9.659 1.00 87.81 142 ILE A CA 1
ATOM 1109 C C . ILE A 1 142 ? -9.426 -3.261 9.469 1.00 87.81 142 ILE A C 1
ATOM 1111 O O . ILE A 1 142 ? -9.804 -4.238 8.829 1.00 87.81 142 ILE A O 1
ATOM 1115 N N . ALA A 1 143 ? -8.216 -3.213 10.029 1.00 90.38 143 ALA A N 1
ATOM 1116 C CA . ALA A 1 143 ? -7.249 -4.299 9.911 1.00 90.38 143 ALA A CA 1
ATOM 1117 C C . ALA A 1 143 ? -7.799 -5.618 10.468 1.00 90.38 143 ALA A C 1
ATOM 1119 O O . ALA A 1 143 ? -7.729 -6.646 9.797 1.00 90.38 143 ALA A O 1
ATOM 1120 N N . ALA A 1 144 ? -8.397 -5.590 11.657 1.00 89.25 144 ALA A N 1
ATOM 1121 C CA . ALA A 1 144 ? -8.982 -6.759 12.297 1.00 89.25 144 ALA A CA 1
ATOM 1122 C C . ALA A 1 144 ? -10.128 -7.345 11.462 1.00 89.25 144 ALA A C 1
ATOM 1124 O O . ALA A 1 144 ? -10.158 -8.554 11.229 1.00 89.25 144 ALA A O 1
ATOM 1125 N N . MET A 1 145 ? -11.011 -6.491 10.936 1.00 85.56 145 MET A N 1
ATOM 1126 C CA . MET A 1 145 ? -12.100 -6.917 10.057 1.00 85.56 145 MET A CA 1
ATOM 1127 C C . MET A 1 145 ? -11.624 -7.374 8.670 1.00 85.56 145 MET A C 1
ATOM 1129 O O . MET A 1 145 ? -12.282 -8.184 8.025 1.00 85.56 145 MET A O 1
ATOM 1133 N N . LEU A 1 146 ? -10.478 -6.897 8.181 1.00 85.69 146 LEU A N 1
ATOM 1134 C CA . LEU A 1 146 ? -9.856 -7.463 6.986 1.00 85.69 146 LEU A CA 1
ATOM 1135 C C . LEU A 1 146 ? -9.246 -8.828 7.284 1.00 85.69 146 LEU A C 1
ATOM 1137 O O . LEU A 1 146 ? -9.270 -9.689 6.409 1.00 85.69 146 LEU A O 1
ATOM 1141 N N . CYS A 1 147 ? -8.699 -9.046 8.480 1.00 85.00 147 CYS A N 1
ATOM 1142 C CA . CYS A 1 147 ? -8.072 -10.302 8.885 1.00 85.00 147 CYS A CA 1
ATOM 1143 C C . CYS A 1 147 ? -9.098 -11.411 9.155 1.00 85.00 147 CYS A C 1
ATOM 1145 O O . CYS A 1 147 ? -8.939 -12.524 8.642 1.00 85.00 147 CYS A O 1
ATOM 1147 N N . LYS A 1 148 ? -10.163 -11.106 9.900 1.00 81.38 148 LYS A N 1
ATOM 1148 C CA . LYS A 1 148 ? -11.177 -12.066 10.355 1.00 81.38 148 LYS A CA 1
ATOM 1149 C C . LYS A 1 148 ? -12.523 -11.825 9.676 1.00 81.38 148 LYS A C 1
ATOM 1151 O O . LYS A 1 148 ? -12.875 -10.694 9.376 1.00 81.38 148 LYS A O 1
ATOM 1156 N N . LYS A 1 149 ? -13.275 -12.900 9.419 1.00 72.25 149 LYS A N 1
ATOM 1157 C CA . LYS A 1 149 ? -14.558 -12.825 8.694 1.00 72.25 149 LYS A CA 1
ATOM 1158 C C . LYS A 1 149 ? -15.718 -12.330 9.555 1.00 72.25 149 LYS A C 1
ATOM 1160 O O . LYS A 1 149 ? -16.650 -11.739 9.022 1.00 72.25 149 LYS A O 1
ATOM 1165 N N . GLU A 1 150 ? -15.674 -12.605 10.855 1.00 82.12 150 GLU A N 1
ATOM 1166 C CA . GLU A 1 150 ? -16.764 -12.317 11.786 1.00 82.12 150 GLU A CA 1
ATOM 1167 C C . GLU A 1 150 ? -16.264 -11.490 12.967 1.00 82.12 150 GLU A C 1
ATOM 1169 O O . GLU A 1 150 ? -15.132 -11.655 13.423 1.00 82.12 150 GLU A O 1
ATOM 1174 N N . LYS A 1 151 ? -17.129 -10.613 13.488 1.00 83.44 151 LYS A N 1
ATOM 1175 C CA . LYS A 1 151 ? -16.800 -9.776 14.647 1.00 83.44 151 LYS A CA 1
ATOM 1176 C C . LYS A 1 151 ? -16.527 -10.593 15.909 1.00 83.44 151 LYS A C 1
ATOM 1178 O O . LYS A 1 151 ? -15.638 -10.227 16.664 1.00 83.44 151 LYS A O 1
ATOM 1183 N N . SER A 1 152 ? -17.249 -11.693 16.115 1.00 87.62 152 SER A N 1
ATOM 1184 C CA . SER A 1 152 ? -17.019 -12.652 17.208 1.00 87.62 152 SER A CA 1
ATOM 1185 C C . SER A 1 152 ? -15.564 -13.128 17.247 1.00 87.62 152 SER A C 1
ATOM 1187 O O . SER A 1 152 ? -14.900 -12.984 18.264 1.00 87.62 152 SER A O 1
ATOM 1189 N N . ASP A 1 153 ? -15.030 -13.570 16.105 1.00 89.12 153 ASP A N 1
ATOM 1190 C CA . ASP A 1 153 ? -13.638 -14.023 15.968 1.00 89.12 153 ASP A CA 1
ATOM 1191 C C . ASP A 1 153 ? -12.627 -12.891 16.241 1.00 89.12 153 ASP A C 1
ATOM 1193 O O . ASP A 1 153 ? -11.547 -13.127 16.786 1.00 89.12 153 ASP A O 1
ATOM 1197 N N . ILE A 1 154 ? -12.972 -11.639 15.911 1.00 89.56 154 ILE A N 1
ATOM 1198 C CA . ILE A 1 154 ? -12.156 -10.476 16.292 1.00 89.56 154 ILE A CA 1
ATOM 1199 C C . ILE A 1 154 ? -12.144 -10.310 17.811 1.00 89.56 154 ILE A C 1
ATOM 1201 O O . ILE A 1 154 ? -11.067 -10.156 18.379 1.00 89.56 154 ILE A O 1
ATOM 1205 N N . PHE A 1 155 ? -13.310 -10.343 18.465 1.00 90.81 155 PHE A N 1
ATOM 1206 C CA . PHE A 1 155 ? -13.419 -10.181 19.916 1.00 90.81 155 PHE A CA 1
ATOM 1207 C C . PHE A 1 155 ? -12.679 -11.281 20.681 1.00 90.81 155 PHE A C 1
ATOM 1209 O O . PHE A 1 155 ? -11.964 -10.963 21.630 1.00 90.81 155 PHE A O 1
ATOM 1216 N N . ASP A 1 156 ? -12.782 -12.533 20.232 1.00 91.81 156 ASP A N 1
ATOM 1217 C CA . ASP A 1 156 ? -12.111 -13.682 20.850 1.00 91.81 156 ASP A CA 1
ATOM 1218 C C . ASP A 1 156 ? -10.579 -13.604 20.734 1.00 91.81 156 ASP A C 1
ATOM 1220 O O . ASP A 1 156 ? -9.857 -14.124 21.581 1.00 91.81 156 ASP A O 1
ATOM 1224 N N . ASN A 1 157 ? -10.066 -12.932 19.696 1.00 92.75 157 ASN A N 1
ATOM 1225 C CA . ASN A 1 157 ? -8.631 -12.807 19.421 1.00 92.75 157 ASN A CA 1
ATOM 1226 C C . ASN A 1 157 ? -8.088 -11.387 19.642 1.00 92.75 157 ASN A C 1
ATOM 1228 O O . ASN A 1 157 ? -6.964 -11.095 19.231 1.00 92.75 157 ASN A O 1
ATOM 1232 N N . ILE A 1 158 ? -8.858 -10.483 20.251 1.00 92.19 158 ILE A N 1
ATOM 1233 C CA . ILE A 1 158 ? -8.521 -9.054 20.281 1.00 92.19 158 ILE A CA 1
ATOM 1234 C C . ILE A 1 158 ? -7.205 -8.770 21.009 1.00 92.19 158 ILE A C 1
ATOM 1236 O O . ILE A 1 158 ? -6.403 -7.981 20.521 1.00 92.19 158 ILE A O 1
ATOM 1240 N N . GLU A 1 159 ? -6.948 -9.462 22.122 1.00 93.19 159 GLU A N 1
ATOM 1241 C CA . GLU A 1 159 ? -5.701 -9.358 22.889 1.00 93.19 159 GLU A CA 1
ATOM 1242 C C . GLU A 1 159 ? -4.498 -9.783 22.049 1.00 93.19 159 GLU A C 1
ATOM 1244 O O . GLU A 1 159 ? -3.497 -9.074 21.983 1.00 93.19 159 GLU A O 1
ATOM 1249 N N . TYR A 1 160 ? -4.629 -10.910 21.344 1.00 93.25 160 TYR A N 1
ATOM 1250 C CA . TYR A 1 160 ? -3.602 -11.394 20.430 1.00 93.25 160 TYR A CA 1
ATOM 1251 C C . TYR A 1 160 ? -3.348 -10.386 19.304 1.00 93.25 160 TYR A C 1
ATOM 1253 O O . TYR A 1 160 ? -2.201 -10.059 19.017 1.00 93.25 160 TYR A O 1
ATOM 1261 N N . LEU A 1 161 ? -4.399 -9.860 18.671 1.00 91.50 161 LEU A N 1
ATOM 1262 C CA . LEU A 1 161 ? -4.266 -8.926 17.552 1.00 91.50 161 LEU A CA 1
ATOM 1263 C C . LEU A 1 161 ? -3.683 -7.567 17.975 1.00 91.50 161 LEU A C 1
ATOM 1265 O O . LEU A 1 161 ? -2.896 -6.999 17.217 1.00 91.50 161 LEU A O 1
ATOM 1269 N N . LEU A 1 162 ? -4.055 -7.056 19.154 1.00 91.31 162 LEU A N 1
ATOM 1270 C CA . LEU A 1 162 ? -3.569 -5.782 19.706 1.00 91.31 162 LEU A CA 1
ATOM 1271 C C . LEU A 1 162 ? -2.178 -5.869 20.332 1.00 91.31 162 LEU A C 1
ATOM 1273 O O . LEU A 1 162 ? -1.604 -4.828 20.654 1.00 91.31 162 LEU A O 1
ATOM 1277 N N . GLN A 1 163 ? -1.644 -7.075 20.518 1.00 91.94 163 GLN A N 1
ATOM 1278 C CA . GLN A 1 163 ? -0.370 -7.281 21.189 1.00 91.94 163 GLN A CA 1
ATOM 1279 C C . GLN A 1 163 ? 0.725 -6.365 20.614 1.00 91.94 163 GLN A C 1
ATOM 1281 O O . GLN A 1 163 ? 0.921 -6.282 19.398 1.00 91.94 163 GLN A O 1
ATOM 1286 N N . ASP A 1 164 ? 1.428 -5.682 21.520 1.00 88.06 164 ASP A N 1
ATOM 1287 C CA . ASP A 1 164 ? 2.537 -4.758 21.257 1.00 88.06 164 ASP A CA 1
ATOM 1288 C C . ASP A 1 164 ? 2.177 -3.483 20.462 1.00 88.06 164 ASP A C 1
ATOM 1290 O O . ASP A 1 164 ? 3.056 -2.674 20.150 1.00 88.06 164 ASP A O 1
ATOM 1294 N N . ILE A 1 165 ? 0.891 -3.231 20.181 1.00 86.75 165 ILE A N 1
ATOM 1295 C CA . ILE A 1 165 ? 0.444 -1.955 19.612 1.00 86.75 165 ILE A CA 1
ATOM 1296 C C . ILE A 1 165 ? 0.373 -0.906 20.725 1.00 86.75 165 ILE A C 1
ATOM 1298 O O . ILE A 1 165 ? -0.506 -0.921 21.584 1.00 86.75 165 ILE A O 1
ATOM 1302 N N . SER A 1 166 ? 1.307 0.043 20.702 1.00 85.06 166 SER A N 1
ATOM 1303 C CA . SER A 1 166 ? 1.421 1.058 21.747 1.00 85.06 166 SER A CA 1
ATOM 1304 C C . SER A 1 166 ? 0.305 2.107 21.702 1.00 85.06 166 SER A C 1
ATOM 1306 O O . SER A 1 166 ? 0.001 2.714 20.663 1.00 85.06 166 SER A O 1
ATOM 1308 N N . GLY A 1 167 ? -0.246 2.380 22.887 1.00 84.56 167 GLY A N 1
ATOM 1309 C CA . GLY A 1 167 ? -1.229 3.435 23.100 1.00 84.56 167 GLY A CA 1
ATOM 1310 C C . GLY A 1 167 ? -2.585 3.132 22.474 1.00 84.56 167 GLY A C 1
ATOM 1311 O O . GLY A 1 167 ? -3.164 4.046 21.909 1.00 84.56 167 GLY A O 1
ATOM 1312 N N . LEU A 1 168 ? -3.053 1.882 22.539 1.00 88.44 168 LEU A N 1
ATOM 1313 C CA . LEU A 1 168 ? -4.446 1.485 22.309 1.00 88.44 168 LEU A CA 1
ATOM 1314 C C . LEU A 1 168 ? -4.941 0.669 23.509 1.00 88.44 168 LEU A C 1
ATOM 1316 O O . LEU A 1 168 ? -4.213 -0.200 23.987 1.00 88.44 168 LEU A O 1
ATOM 1320 N N . SER A 1 169 ? -6.162 0.934 23.980 1.00 91.75 169 SER A N 1
ATOM 1321 C CA . SER A 1 169 ? -6.834 0.096 24.981 1.00 91.75 169 SER A CA 1
ATOM 1322 C C . SER A 1 169 ? -7.713 -0.961 24.300 1.00 91.75 169 SER A C 1
ATOM 1324 O O . SER A 1 169 ? -8.249 -0.738 23.210 1.00 91.75 169 SER A O 1
ATOM 1326 N N . ILE A 1 170 ? -7.867 -2.128 24.932 1.00 91.50 170 ILE A N 1
ATOM 1327 C CA . ILE A 1 170 ? -8.764 -3.177 24.425 1.00 91.50 170 ILE A CA 1
ATOM 1328 C C . ILE A 1 170 ? -10.213 -2.689 24.502 1.00 91.50 170 ILE A C 1
ATOM 1330 O O . ILE A 1 170 ? -10.995 -2.938 23.587 1.00 91.50 170 ILE A O 1
ATOM 1334 N N . GLU A 1 171 ? -10.563 -1.980 25.573 1.00 91.69 171 GLU A N 1
ATOM 1335 C CA . GLU A 1 171 ? -11.898 -1.450 25.835 1.00 91.69 171 GLU A CA 1
ATOM 1336 C C . GLU A 1 171 ? -12.358 -0.493 24.731 1.00 91.69 171 GLU A C 1
ATOM 1338 O O . GLU A 1 171 ? -13.428 -0.702 24.155 1.00 91.69 171 GLU A O 1
ATOM 1343 N N . ASP A 1 172 ? -11.534 0.494 24.364 1.00 89.50 172 ASP A N 1
ATOM 1344 C CA . ASP A 1 172 ? -11.907 1.480 23.341 1.00 89.50 172 ASP A CA 1
ATOM 1345 C C . ASP A 1 172 ? -12.020 0.836 21.957 1.00 89.50 172 ASP A C 1
ATOM 1347 O O . ASP A 1 172 ? -12.886 1.190 21.155 1.00 89.50 172 ASP A O 1
ATOM 1351 N N . VAL A 1 173 ? -11.166 -0.149 21.669 1.00 88.94 173 VAL A N 1
ATOM 1352 C CA . VAL A 1 173 ? -11.236 -0.912 20.420 1.00 88.94 173 VAL A CA 1
ATOM 1353 C C . VAL A 1 173 ? -12.511 -1.750 20.364 1.00 88.94 173 VAL A C 1
ATOM 1355 O O . VAL A 1 173 ? -13.168 -1.782 19.321 1.00 88.94 173 VAL A O 1
ATOM 1358 N N . LYS A 1 174 ? -12.892 -2.408 21.467 1.00 89.69 174 LYS A N 1
ATOM 1359 C CA . LYS A 1 174 ? -14.150 -3.161 21.539 1.00 89.69 174 LYS A CA 1
ATOM 1360 C C . LYS A 1 174 ? -15.343 -2.247 21.303 1.00 89.69 174 LYS A C 1
ATOM 1362 O O . LYS A 1 174 ? -16.153 -2.545 20.428 1.00 89.69 174 LYS A O 1
ATOM 1367 N N . GLN A 1 175 ? -15.392 -1.112 21.998 1.00 88.31 175 GLN A N 1
ATOM 1368 C CA . GLN A 1 175 ? -16.447 -0.121 21.816 1.00 88.31 175 GLN A CA 1
ATOM 1369 C C . GLN A 1 175 ? -16.523 0.348 20.352 1.00 88.31 175 GLN A C 1
ATOM 1371 O O . GLN A 1 175 ? -17.593 0.343 19.742 1.00 88.31 175 GLN A O 1
ATOM 1376 N N . ALA A 1 176 ? -15.383 0.679 19.740 1.00 85.00 176 ALA A N 1
ATOM 1377 C CA . ALA A 1 176 ? -15.340 1.118 18.347 1.00 85.00 176 ALA A CA 1
ATOM 1378 C C . ALA A 1 176 ? -15.817 0.038 17.353 1.00 85.00 176 ALA A C 1
ATOM 1380 O O . ALA A 1 176 ? -16.460 0.365 16.349 1.00 85.00 176 ALA A O 1
ATOM 1381 N N . LEU A 1 177 ? -15.523 -1.241 17.615 1.00 84.50 177 LEU A N 1
ATOM 1382 C CA . LEU A 1 177 ? -15.986 -2.376 16.809 1.00 84.50 177 LEU A CA 1
ATOM 1383 C C . LEU A 1 177 ? -17.491 -2.631 16.963 1.00 84.50 177 LEU A C 1
ATOM 1385 O O . LEU A 1 177 ? -18.153 -2.962 15.971 1.00 84.50 177 LEU A O 1
ATOM 1389 N N . GLU A 1 178 ? -18.039 -2.467 18.166 1.00 85.50 178 GLU A N 1
ATOM 1390 C CA . GLU A 1 178 ? -19.476 -2.591 18.441 1.00 85.50 178 GLU A CA 1
ATOM 1391 C C . GLU A 1 178 ? -20.280 -1.510 17.712 1.00 85.50 178 GLU A C 1
ATOM 1393 O O . GLU A 1 178 ? -21.256 -1.825 17.032 1.00 85.50 178 GLU A O 1
ATOM 1398 N N . GLU A 1 179 ? -19.815 -0.259 17.762 1.00 79.50 179 GLU A N 1
ATOM 1399 C CA . GLU A 1 179 ? -20.437 0.878 17.072 1.00 79.50 179 GLU A CA 1
ATOM 1400 C C . GLU A 1 179 ? -20.343 0.788 15.538 1.00 79.50 179 GLU A C 1
ATOM 1402 O O . GLU A 1 179 ? -21.107 1.434 14.817 1.00 79.50 179 GLU A O 1
ATOM 1407 N N . SER A 1 180 ? -19.389 0.017 15.007 1.00 73.25 180 SER A N 1
ATOM 1408 C CA . SER A 1 180 ? -19.211 -0.119 13.561 1.00 73.25 180 SER A CA 1
ATOM 1409 C C . SER A 1 180 ? -20.352 -0.933 12.935 1.00 73.25 180 SER A C 1
ATOM 1411 O O . SER A 1 180 ? -20.695 -2.010 13.404 1.00 73.25 180 SER A O 1
ATOM 1413 N N . THR A 1 181 ? -20.934 -0.490 11.824 1.00 64.00 181 THR A N 1
ATOM 1414 C CA . THR A 1 181 ? -21.943 -1.270 11.068 1.00 64.00 181 THR A CA 1
ATOM 1415 C C . THR A 1 181 ? -21.343 -2.000 9.863 1.00 64.00 181 THR A C 1
ATOM 1417 O O . THR A 1 181 ? -22.058 -2.469 8.983 1.00 64.00 181 THR A O 1
ATOM 1420 N N . VAL A 1 182 ? -20.013 -2.081 9.812 1.00 62.16 182 VAL A N 1
ATOM 1421 C CA . VAL A 1 182 ? -19.246 -2.470 8.627 1.00 62.16 182 VAL A CA 1
ATOM 1422 C C . VAL A 1 182 ? -19.188 -3.984 8.492 1.00 62.16 182 VAL A C 1
ATOM 1424 O O . VAL A 1 182 ? -18.778 -4.679 9.421 1.00 62.16 182 VAL A O 1
ATOM 1427 N N . ASN A 1 183 ? -19.547 -4.483 7.312 1.00 60.78 183 ASN A N 1
ATOM 1428 C CA . ASN A 1 183 ? -19.280 -5.849 6.885 1.00 60.78 183 ASN A CA 1
ATOM 1429 C C . ASN A 1 183 ? -18.157 -5.803 5.839 1.00 60.78 183 ASN A C 1
ATOM 1431 O O . ASN A 1 183 ? -18.294 -5.180 4.799 1.00 60.78 183 ASN A O 1
ATOM 1435 N N . THR A 1 184 ? -17.004 -6.403 6.113 1.00 57.72 184 THR A N 1
ATOM 1436 C CA . THR A 1 184 ? -15.786 -6.224 5.295 1.00 57.72 184 THR A CA 1
ATOM 1437 C C . THR A 1 184 ? -15.668 -7.168 4.108 1.00 57.72 184 THR A C 1
ATOM 1439 O O . THR A 1 184 ? -14.638 -7.181 3.433 1.00 57.72 184 THR A O 1
ATOM 1442 N N . ASN A 1 185 ? -16.713 -7.949 3.829 1.00 56.88 185 ASN A N 1
ATOM 1443 C CA . ASN A 1 185 ? -16.744 -8.836 2.670 1.00 56.88 185 ASN A CA 1
ATOM 1444 C C . ASN A 1 185 ? -17.019 -8.091 1.353 1.00 56.88 185 ASN A C 1
ATOM 1446 O O . ASN A 1 185 ? -16.763 -8.653 0.289 1.00 56.88 185 ASN A O 1
ATOM 1450 N N . GLU A 1 186 ? -17.486 -6.839 1.409 1.00 63.72 186 GLU A N 1
ATOM 1451 C CA . GLU A 1 186 ? -17.694 -6.006 0.227 1.00 63.72 186 GLU A CA 1
ATOM 1452 C C . GLU A 1 186 ? -16.926 -4.685 0.330 1.00 63.72 186 GLU A C 1
ATOM 1454 O O . GLU A 1 186 ? -16.984 -3.967 1.328 1.00 63.72 186 GLU A O 1
ATOM 1459 N N . MET A 1 187 ? -16.213 -4.319 -0.736 1.00 67.19 187 MET A N 1
ATOM 1460 C CA . MET A 1 187 ? -15.464 -3.063 -0.765 1.00 67.19 187 MET A CA 1
ATOM 1461 C C . MET A 1 187 ? -16.390 -1.835 -0.698 1.00 67.19 187 MET A C 1
ATOM 1463 O O . MET A 1 187 ? -16.035 -0.810 -0.119 1.00 67.19 187 MET A O 1
ATOM 1467 N N . SER A 1 188 ? -17.614 -1.957 -1.219 1.00 64.00 188 SER A N 1
ATOM 1468 C CA . SER A 1 188 ? -18.691 -0.969 -1.077 1.00 64.00 188 SER A CA 1
ATOM 1469 C C . SER A 1 188 ? -18.980 -0.628 0.389 1.00 64.00 188 SER A C 1
ATOM 1471 O O . SER A 1 188 ? -19.222 0.536 0.697 1.00 64.00 188 SER A O 1
ATOM 1473 N N . ASP A 1 189 ? -18.911 -1.609 1.293 1.00 64.25 189 ASP A N 1
ATOM 1474 C CA . ASP A 1 189 ? -19.140 -1.428 2.727 1.00 64.25 189 ASP A CA 1
ATOM 1475 C C . ASP A 1 189 ? -17.963 -0.737 3.418 1.00 64.25 189 ASP A C 1
ATOM 1477 O O . ASP A 1 189 ? -18.169 0.110 4.287 1.00 64.25 189 ASP A O 1
ATOM 1481 N N . LEU A 1 190 ? -16.731 -1.010 2.983 1.00 65.38 190 LEU A N 1
ATOM 1482 C CA . LEU A 1 190 ? -15.545 -0.287 3.450 1.00 65.38 190 LEU A CA 1
ATOM 1483 C C . LEU A 1 190 ? -15.607 1.207 3.068 1.00 65.38 190 LEU A C 1
ATOM 1485 O O . LEU A 1 190 ? -15.219 2.065 3.863 1.00 65.38 190 LEU A O 1
ATOM 1489 N N . PHE A 1 191 ? -16.197 1.538 1.914 1.00 61.31 191 PHE A N 1
ATOM 1490 C CA . PHE A 1 191 ? -16.463 2.916 1.479 1.00 61.31 191 PHE A CA 1
ATOM 1491 C C . PHE A 1 191 ? -17.664 3.597 2.191 1.00 61.31 191 PHE A C 1
ATOM 1493 O O . PHE A 1 191 ? -17.953 4.765 1.919 1.00 61.31 191 PHE A O 1
ATOM 1500 N N . LYS A 1 192 ? -18.354 2.952 3.151 1.00 64.38 192 LYS A N 1
ATOM 1501 C CA . LYS A 1 192 ? -19.463 3.556 3.932 1.00 64.38 192 LYS A CA 1
ATOM 1502 C C . LYS A 1 192 ? -18.982 4.326 5.177 1.00 64.38 192 LYS A C 1
ATOM 1504 O O . LYS A 1 192 ? -19.490 4.117 6.274 1.00 64.38 192 LYS A O 1
ATOM 1509 N N . LYS A 1 193 ? -18.026 5.252 5.008 1.00 61.75 193 LYS A N 1
ATOM 1510 C CA . LYS A 1 193 ? -17.432 6.097 6.081 1.00 61.75 193 LYS A CA 1
ATOM 1511 C C . LYS A 1 193 ? -16.688 5.318 7.177 1.00 61.75 193 LYS A C 1
ATOM 1513 O O . LYS A 1 193 ? -16.751 5.654 8.358 1.00 61.75 193 LYS A O 1
ATOM 1518 N N . THR A 1 194 ? -15.978 4.269 6.790 1.00 67.81 194 THR A N 1
ATOM 1519 C CA . THR A 1 194 ? -15.102 3.516 7.698 1.00 67.81 194 THR A CA 1
ATOM 1520 C C . THR A 1 194 ? -13.702 4.111 7.625 1.00 67.81 194 THR A C 1
ATOM 1522 O O . THR A 1 194 ? -13.330 4.631 6.578 1.00 67.81 194 THR A O 1
ATOM 1525 N N . GLY A 1 195 ? -12.916 4.089 8.700 1.00 74.12 195 GLY A N 1
ATOM 1526 C CA . GLY A 1 195 ? -11.552 4.624 8.647 1.00 74.12 195 GLY A CA 1
ATOM 1527 C C . GLY A 1 195 ? -11.448 6.119 8.921 1.00 74.12 195 GLY A C 1
ATOM 1528 O O . GLY A 1 195 ? -12.405 6.778 9.327 1.00 74.12 195 GLY A O 1
ATOM 1529 N N . THR A 1 196 ? -10.248 6.644 8.716 1.00 81.75 196 THR A N 1
ATOM 1530 C CA . THR A 1 196 ? -9.939 8.072 8.815 1.00 81.75 196 THR A CA 1
ATOM 1531 C C . THR A 1 196 ? -9.361 8.565 7.500 1.00 81.75 196 THR A C 1
ATOM 1533 O O . THR A 1 196 ? -8.967 7.765 6.646 1.00 81.75 196 THR A O 1
ATOM 1536 N N . TYR A 1 197 ? -9.362 9.884 7.314 1.00 84.69 197 TYR A N 1
ATOM 1537 C CA . TYR A 1 197 ? -8.920 10.518 6.076 1.00 84.69 197 TYR A CA 1
ATOM 1538 C C . TYR A 1 197 ? -7.525 10.025 5.656 1.00 84.69 197 TYR A C 1
ATOM 1540 O O . TYR A 1 197 ? -7.336 9.642 4.505 1.00 84.69 197 TYR A O 1
ATOM 1548 N N . ASP A 1 198 ? -6.580 9.928 6.597 1.00 86.69 198 ASP A N 1
ATOM 1549 C CA . ASP A 1 198 ? -5.195 9.519 6.339 1.00 86.69 198 ASP A CA 1
ATOM 1550 C C . ASP A 1 198 ? -5.070 8.150 5.657 1.00 86.69 198 ASP A C 1
ATOM 1552 O O . ASP A 1 198 ? -4.224 7.961 4.782 1.00 86.69 198 ASP A O 1
ATOM 1556 N N . ILE A 1 199 ? -5.923 7.189 6.028 1.00 88.75 199 ILE A N 1
ATOM 1557 C CA . ILE A 1 199 ? -5.914 5.830 5.464 1.00 88.75 199 ILE A CA 1
ATOM 1558 C C . ILE A 1 199 ? -6.303 5.880 3.984 1.00 88.75 199 ILE A C 1
ATOM 1560 O O . ILE A 1 199 ? -5.627 5.307 3.129 1.00 88.75 199 ILE A O 1
ATOM 1564 N N . TRP A 1 200 ? -7.381 6.596 3.672 1.00 90.12 200 TRP A N 1
ATOM 1565 C CA . TRP A 1 200 ? -7.905 6.704 2.312 1.00 90.12 200 TRP A CA 1
ATOM 1566 C C . TRP A 1 200 ? -7.034 7.578 1.420 1.00 90.12 200 TRP A C 1
ATOM 1568 O O . TRP A 1 200 ? -6.801 7.241 0.261 1.00 90.12 200 TRP A O 1
ATOM 1578 N N . PHE A 1 201 ? -6.474 8.645 1.978 1.00 92.19 201 PHE A N 1
ATOM 1579 C CA . PHE A 1 201 ? -5.508 9.484 1.289 1.00 92.19 201 PHE A CA 1
ATOM 1580 C C . PHE A 1 201 ? -4.243 8.686 0.951 1.00 92.19 201 PHE A C 1
ATOM 1582 O O . PHE A 1 201 ? -3.743 8.739 -0.173 1.00 92.19 201 PHE A O 1
ATOM 1589 N N . THR A 1 202 ? -3.771 7.848 1.882 1.00 93.69 202 THR A N 1
ATOM 1590 C CA . THR A 1 202 ? -2.641 6.941 1.633 1.00 93.69 202 THR A CA 1
ATOM 1591 C C . THR A 1 202 ? -2.957 5.905 0.559 1.00 93.69 202 THR A C 1
ATOM 1593 O O . THR A 1 202 ? -2.102 5.617 -0.279 1.00 93.69 202 THR A O 1
ATOM 1596 N N . LEU A 1 203 ? -4.177 5.358 0.535 1.00 95.19 203 LEU A N 1
ATOM 1597 C CA . LEU A 1 203 ? -4.614 4.493 -0.562 1.00 95.19 203 LEU A CA 1
ATOM 1598 C C . LEU A 1 203 ? -4.526 5.233 -1.907 1.00 95.19 203 LEU A C 1
ATOM 1600 O O . LEU A 1 203 ? -4.010 4.674 -2.873 1.00 95.19 203 LEU A O 1
ATOM 1604 N N . GLY A 1 204 ? -4.948 6.499 -1.952 1.00 96.06 204 GLY A N 1
ATOM 1605 C CA . GLY A 1 204 ? -4.778 7.374 -3.112 1.00 96.06 204 GLY A CA 1
ATOM 1606 C C . GLY A 1 204 ? -3.320 7.530 -3.546 1.00 96.06 204 GLY A C 1
ATOM 1607 O O . GLY A 1 204 ? -3.003 7.312 -4.714 1.00 96.06 204 GLY A O 1
ATOM 1608 N N . ILE A 1 205 ? -2.413 7.798 -2.600 1.00 96.88 205 ILE A N 1
ATOM 1609 C CA . ILE A 1 205 ? -0.963 7.850 -2.852 1.00 96.88 205 ILE A CA 1
ATOM 1610 C C . ILE A 1 205 ? -0.454 6.542 -3.464 1.00 96.88 205 ILE A C 1
ATOM 1612 O O . ILE A 1 205 ? 0.311 6.556 -4.432 1.00 96.88 205 ILE A O 1
ATOM 1616 N N . MET A 1 206 ? -0.880 5.396 -2.930 1.00 97.75 206 MET A N 1
ATOM 1617 C CA . MET A 1 206 ? -0.473 4.100 -3.466 1.00 97.75 206 MET A CA 1
ATOM 1618 C C . MET A 1 206 ? -0.961 3.926 -4.906 1.00 97.75 206 MET A C 1
ATOM 1620 O O . MET A 1 206 ? -0.166 3.579 -5.773 1.00 97.75 206 MET A O 1
ATOM 1624 N N . LEU A 1 207 ? -2.235 4.212 -5.187 1.00 97.75 207 LEU A N 1
ATOM 1625 C CA . LEU A 1 207 ? -2.808 4.094 -6.531 1.00 97.75 207 LEU A CA 1
ATOM 1626 C C . LEU A 1 207 ? -2.146 5.051 -7.532 1.00 97.75 207 LEU A C 1
ATOM 1628 O O . LEU A 1 207 ? -1.790 4.633 -8.635 1.00 97.75 207 LEU A O 1
ATOM 1632 N N . GLY A 1 208 ? -1.909 6.306 -7.140 1.00 97.56 208 GLY A N 1
ATOM 1633 C CA . GLY A 1 208 ? -1.185 7.281 -7.957 1.00 97.56 208 GLY A CA 1
ATOM 1634 C C . GLY A 1 208 ? 0.247 6.831 -8.264 1.00 97.56 208 GLY A C 1
ATOM 1635 O O . GLY A 1 208 ? 0.710 6.956 -9.398 1.00 97.56 208 GLY A O 1
ATOM 1636 N N . THR A 1 209 ? 0.925 6.219 -7.288 1.00 97.62 209 THR A N 1
ATOM 1637 C CA . THR A 1 209 ? 2.266 5.643 -7.481 1.00 97.62 209 THR A CA 1
ATOM 1638 C C . THR A 1 209 ? 2.235 4.486 -8.483 1.00 97.62 209 THR A C 1
ATOM 1640 O O . THR A 1 209 ? 3.026 4.458 -9.426 1.00 97.62 209 THR A O 1
ATOM 1643 N N . MET A 1 210 ? 1.282 3.559 -8.338 1.00 97.69 210 MET A N 1
ATOM 1644 C CA . MET A 1 210 ? 1.129 2.420 -9.254 1.00 97.69 210 MET A CA 1
ATOM 1645 C C . MET A 1 210 ? 0.823 2.871 -10.687 1.00 97.69 210 MET A C 1
ATOM 1647 O O . MET A 1 210 ? 1.400 2.333 -11.635 1.00 97.69 210 MET A O 1
ATOM 1651 N N . LYS A 1 211 ? -0.014 3.906 -10.858 1.00 96.12 211 LYS A N 1
ATOM 1652 C CA . LYS A 1 211 ? -0.299 4.533 -12.162 1.00 96.12 211 LYS A CA 1
ATOM 1653 C C . LYS A 1 211 ? 0.970 5.035 -12.855 1.00 96.12 211 LYS A C 1
ATOM 1655 O O . LYS A 1 211 ? 1.084 4.964 -14.078 1.00 96.12 211 LYS A O 1
ATOM 1660 N N . LYS A 1 212 ? 1.960 5.497 -12.087 1.00 95.62 212 LYS A N 1
ATOM 1661 C CA . LYS A 1 212 ? 3.276 5.926 -12.590 1.00 95.62 212 LYS A CA 1
ATOM 1662 C C . LYS A 1 212 ? 4.277 4.779 -12.737 1.00 95.62 212 LYS A C 1
ATOM 1664 O O . LYS A 1 212 ? 5.463 5.028 -12.927 1.00 95.62 212 LYS A O 1
ATOM 1669 N N . HIS A 1 213 ? 3.820 3.528 -12.679 1.00 95.75 213 HIS A N 1
ATOM 1670 C CA . HIS A 1 213 ? 4.675 2.340 -12.697 1.00 95.75 213 HIS A CA 1
ATOM 1671 C C . HIS A 1 213 ? 5.717 2.364 -11.559 1.00 95.75 213 HIS A C 1
ATOM 1673 O O . HIS A 1 213 ? 6.834 1.876 -11.719 1.00 95.75 213 HIS A O 1
ATOM 1679 N N . GLY A 1 214 ? 5.381 3.000 -10.435 1.00 95.81 214 GLY A N 1
ATOM 1680 C CA . GLY A 1 214 ? 6.248 3.088 -9.269 1.00 95.81 214 GLY A CA 1
ATOM 1681 C C . GLY A 1 214 ? 5.995 1.956 -8.281 1.00 95.81 214 GLY A C 1
ATOM 1682 O O . GLY A 1 214 ? 4.900 1.403 -8.228 1.00 9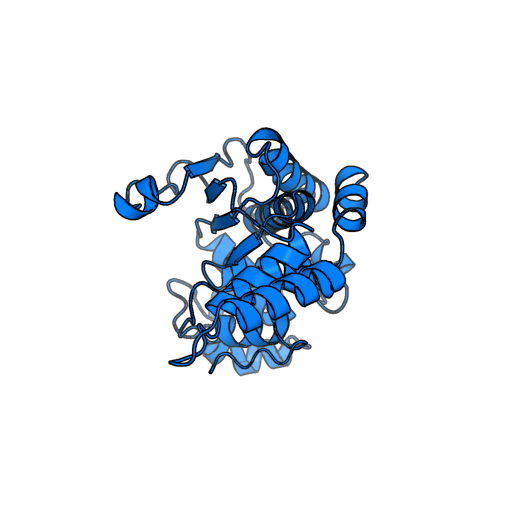5.81 214 GLY A O 1
ATOM 1683 N N . ILE A 1 215 ? 6.996 1.627 -7.474 1.00 96.00 215 ILE A N 1
ATOM 1684 C CA . ILE A 1 215 ? 6.879 0.662 -6.374 1.00 96.00 215 ILE A CA 1
ATOM 1685 C C . ILE A 1 215 ? 6.539 1.367 -5.067 1.00 96.00 215 ILE A C 1
ATOM 1687 O O . ILE A 1 215 ? 6.930 2.508 -4.829 1.00 96.00 215 ILE A O 1
ATOM 1691 N N . ILE A 1 216 ? 5.841 0.657 -4.188 1.00 97.12 216 ILE A N 1
ATOM 1692 C CA . ILE A 1 216 ? 5.491 1.142 -2.859 1.00 97.12 216 ILE A CA 1
ATOM 1693 C C . ILE A 1 216 ? 6.226 0.298 -1.824 1.00 97.12 216 ILE A C 1
ATOM 1695 O O . ILE A 1 216 ? 6.065 -0.923 -1.765 1.00 97.12 216 ILE A O 1
ATOM 1699 N N . ILE A 1 217 ? 7.007 0.960 -0.980 1.00 94.50 217 ILE A N 1
ATOM 1700 C CA . ILE A 1 217 ? 7.747 0.342 0.115 1.00 94.50 217 ILE A CA 1
ATOM 1701 C C . ILE A 1 217 ? 6.915 0.481 1.394 1.00 94.50 217 ILE A C 1
ATOM 1703 O O . ILE A 1 217 ? 6.695 1.577 1.905 1.00 94.50 217 ILE A O 1
ATOM 1707 N N . LEU A 1 218 ? 6.432 -0.645 1.909 1.00 93.06 218 LEU A N 1
ATOM 1708 C CA . LEU A 1 218 ? 5.574 -0.716 3.087 1.00 93.06 218 LEU A CA 1
ATOM 1709 C C . LEU A 1 218 ? 6.417 -0.596 4.358 1.00 93.06 218 LEU A C 1
ATOM 1711 O O . LEU A 1 218 ? 7.149 -1.523 4.702 1.00 93.06 218 LEU A O 1
ATOM 1715 N N . SER A 1 219 ? 6.279 0.538 5.045 1.00 84.44 219 SER A N 1
ATOM 1716 C CA . SER A 1 219 ? 7.037 0.940 6.234 1.00 84.44 219 SER A CA 1
ATOM 1717 C C . SER A 1 219 ? 6.525 0.338 7.544 1.00 84.44 219 SER A C 1
ATOM 1719 O O . SER A 1 219 ? 7.213 0.409 8.552 1.00 84.44 219 SER A O 1
ATOM 1721 N N . GLY A 1 220 ? 5.334 -0.262 7.578 1.00 86.75 220 GLY A N 1
ATOM 1722 C CA . GLY A 1 220 ? 4.745 -0.816 8.801 1.00 86.75 220 GLY A CA 1
ATOM 1723 C C . GLY A 1 220 ? 3.289 -1.238 8.638 1.00 86.75 220 GLY A C 1
ATOM 1724 O O . GLY A 1 220 ? 2.740 -1.217 7.534 1.00 86.75 220 GLY A O 1
ATOM 1725 N N . TRP A 1 221 ? 2.635 -1.607 9.742 1.00 89.38 221 TRP A N 1
ATOM 1726 C CA . TRP A 1 221 ? 1.313 -2.244 9.698 1.00 89.38 221 TRP A CA 1
ATOM 1727 C C . TRP A 1 221 ? 0.206 -1.358 9.108 1.00 89.38 221 TRP A C 1
ATOM 1729 O O . TRP A 1 221 ? -0.691 -1.890 8.464 1.00 89.38 221 TRP A O 1
ATOM 1739 N N . ILE A 1 222 ? 0.289 -0.026 9.234 1.00 89.94 222 ILE A N 1
ATOM 1740 C CA . ILE A 1 222 ? -0.688 0.884 8.606 1.00 89.94 222 ILE A CA 1
ATOM 1741 C C . ILE A 1 222 ? -0.509 0.934 7.083 1.00 89.94 222 ILE A C 1
ATOM 1743 O O . ILE A 1 222 ? -1.480 0.827 6.336 1.00 89.94 222 ILE A O 1
ATOM 1747 N N . SER A 1 223 ? 0.730 1.056 6.594 1.00 92.19 223 SER A N 1
ATOM 1748 C CA . SER A 1 223 ? 0.988 0.973 5.149 1.00 92.19 223 SER A CA 1
ATOM 1749 C C . SER A 1 223 ? 0.564 -0.398 4.604 1.00 92.19 223 SER A C 1
ATOM 1751 O O . SER A 1 223 ? -0.032 -0.499 3.537 1.00 92.19 223 SER A O 1
ATOM 1753 N N . LEU A 1 224 ? 0.762 -1.464 5.381 1.00 93.19 224 LEU A N 1
ATOM 1754 C CA . LEU A 1 224 ? 0.328 -2.805 5.018 1.00 93.19 224 LEU A CA 1
ATOM 1755 C C . LEU A 1 224 ? -1.202 -2.957 5.033 1.00 93.19 224 LEU A C 1
ATOM 1757 O O . LEU A 1 224 ? -1.750 -3.637 4.170 1.00 93.19 224 LEU A O 1
ATOM 1761 N N . LEU A 1 225 ? -1.903 -2.287 5.950 1.00 92.88 225 LEU A N 1
ATOM 1762 C CA . LEU A 1 225 ? -3.360 -2.154 5.932 1.00 92.88 225 LEU A CA 1
ATOM 1763 C C . LEU A 1 225 ? -3.833 -1.483 4.633 1.00 92.88 225 LEU A C 1
ATOM 1765 O O . LEU A 1 225 ? -4.720 -2.009 3.962 1.00 92.88 225 LEU A O 1
ATOM 1769 N N . CYS A 1 226 ? -3.217 -0.367 4.237 1.00 93.94 226 CYS A N 1
ATOM 1770 C CA . CYS A 1 226 ? -3.551 0.317 2.983 1.00 93.94 226 CYS A CA 1
ATOM 1771 C C . CYS A 1 226 ? -3.274 -0.577 1.761 1.00 93.94 226 CYS A C 1
ATOM 1773 O O . CYS A 1 226 ? -4.072 -0.615 0.827 1.00 93.94 226 CYS A O 1
ATOM 1775 N N . ALA A 1 227 ? -2.202 -1.373 1.799 1.00 94.50 227 ALA A N 1
ATOM 1776 C CA . ALA A 1 227 ? -1.907 -2.376 0.778 1.00 94.50 227 ALA A CA 1
ATOM 1777 C C . ALA A 1 227 ? -2.971 -3.489 0.714 1.00 94.50 227 ALA A C 1
ATOM 1779 O O . ALA A 1 227 ? -3.367 -3.903 -0.378 1.00 94.50 227 ALA A O 1
ATOM 1780 N N . CYS A 1 228 ? -3.484 -3.950 1.862 1.00 92.38 228 CYS A N 1
ATOM 1781 C CA . CYS A 1 228 ? -4.621 -4.873 1.910 1.00 92.38 228 CYS A CA 1
ATOM 1782 C C . CYS A 1 228 ? -5.874 -4.259 1.274 1.00 92.38 228 CYS A C 1
ATOM 1784 O O . CYS A 1 228 ? -6.547 -4.948 0.510 1.00 92.38 228 CYS A O 1
ATOM 1786 N N . LEU A 1 229 ? -6.171 -2.984 1.556 1.00 91.88 229 LEU A N 1
ATOM 1787 C CA . LEU A 1 229 ? -7.295 -2.261 0.948 1.00 91.88 229 LEU A CA 1
ATOM 1788 C C . LEU A 1 229 ? -7.129 -2.142 -0.571 1.00 91.88 229 LEU A C 1
ATOM 1790 O O . LEU A 1 229 ? -8.047 -2.478 -1.313 1.00 91.88 229 LEU A O 1
ATOM 1794 N N . ALA A 1 230 ? -5.943 -1.763 -1.050 1.00 93.25 230 ALA A N 1
ATOM 1795 C CA . ALA A 1 230 ? -5.642 -1.730 -2.480 1.00 93.25 230 ALA A CA 1
ATOM 1796 C C . ALA A 1 230 ? -5.843 -3.106 -3.135 1.00 93.25 230 ALA A C 1
ATOM 1798 O O . ALA A 1 230 ? -6.448 -3.211 -4.198 1.00 93.25 230 ALA A O 1
ATOM 1799 N N . LYS A 1 231 ? -5.411 -4.186 -2.474 1.00 91.12 231 LYS A N 1
ATOM 1800 C CA . LYS A 1 231 ? -5.592 -5.554 -2.975 1.00 91.12 231 LYS A CA 1
ATOM 1801 C C . LYS A 1 231 ? -7.065 -5.975 -3.089 1.00 91.12 231 LYS A C 1
ATOM 1803 O O . LYS A 1 231 ? -7.376 -6.816 -3.931 1.00 91.12 231 LYS A O 1
ATOM 1808 N N . GLN A 1 232 ? -7.966 -5.418 -2.273 1.00 87.50 232 GLN A N 1
ATOM 1809 C CA . GLN A 1 232 ? -9.410 -5.654 -2.429 1.00 87.50 232 GLN A CA 1
ATOM 1810 C C . GLN A 1 232 ? -9.951 -5.070 -3.743 1.00 87.50 232 GLN A C 1
ATOM 1812 O O . GLN A 1 232 ? -10.935 -5.584 -4.263 1.00 87.50 232 GLN A O 1
ATOM 1817 N N . LEU A 1 233 ? -9.303 -4.035 -4.298 1.00 88.81 233 LEU A N 1
ATOM 1818 C CA . LEU A 1 233 ? -9.660 -3.461 -5.601 1.00 88.81 233 LEU A CA 1
ATOM 1819 C C . LEU A 1 233 ? -9.186 -4.351 -6.754 1.00 88.81 233 LEU A C 1
ATOM 1821 O O . LEU A 1 233 ? -9.933 -4.603 -7.695 1.00 88.81 233 LEU A O 1
ATOM 1825 N N . SER A 1 234 ? -7.947 -4.840 -6.679 1.00 89.69 234 SER A N 1
ATOM 1826 C CA . SER A 1 234 ? -7.397 -5.801 -7.634 1.00 89.69 234 SER A CA 1
ATOM 1827 C C . SER A 1 234 ? -6.290 -6.636 -7.000 1.00 89.69 234 SER A C 1
ATOM 1829 O O . SER A 1 234 ? -5.384 -6.118 -6.344 1.00 89.69 234 SER A O 1
ATOM 1831 N N . ALA A 1 235 ? -6.317 -7.947 -7.251 1.00 86.69 235 ALA A N 1
ATOM 1832 C CA . ALA A 1 235 ? -5.302 -8.866 -6.745 1.00 86.69 235 ALA A CA 1
ATOM 1833 C C . ALA A 1 235 ? -3.890 -8.539 -7.272 1.00 86.69 235 ALA A C 1
ATOM 1835 O O . ALA A 1 235 ? -2.906 -8.759 -6.556 1.00 86.69 235 ALA A O 1
ATOM 1836 N N . ASP A 1 236 ? -3.797 -7.984 -8.483 1.00 90.44 236 ASP A N 1
ATOM 1837 C CA . ASP A 1 236 ? -2.529 -7.667 -9.147 1.00 90.44 236 ASP A CA 1
ATOM 1838 C C . ASP A 1 236 ? -1.799 -6.494 -8.483 1.00 90.44 236 ASP A C 1
ATOM 1840 O O . ASP A 1 236 ? -0.581 -6.395 -8.579 1.00 90.44 236 ASP A O 1
ATOM 1844 N N . PHE A 1 237 ? -2.488 -5.654 -7.702 1.00 94.00 237 PHE A N 1
ATOM 1845 C CA . PHE A 1 237 ? -1.851 -4.529 -7.002 1.00 94.00 237 PHE A CA 1
ATOM 1846 C C . PHE A 1 237 ? -0.829 -4.992 -5.955 1.00 94.00 237 PHE A C 1
ATOM 1848 O O . PHE A 1 237 ? 0.106 -4.265 -5.630 1.00 94.00 237 PHE A O 1
ATOM 1855 N N . SER A 1 238 ? -0.931 -6.242 -5.485 1.00 92.06 238 SER A N 1
ATOM 1856 C CA . SER A 1 238 ? 0.091 -6.847 -4.618 1.00 92.06 238 SER A CA 1
ATOM 1857 C C . SER A 1 238 ? 1.485 -6.921 -5.264 1.00 92.06 238 SER A C 1
ATOM 1859 O O . SER A 1 238 ? 2.507 -6.963 -4.569 1.00 92.06 238 SER A O 1
ATOM 1861 N N . ASP A 1 239 ? 1.546 -6.849 -6.593 1.00 92.75 239 ASP A N 1
ATOM 1862 C CA . ASP A 1 239 ? 2.787 -6.801 -7.354 1.00 92.75 239 ASP A CA 1
ATOM 1863 C C . ASP A 1 239 ? 3.485 -5.446 -7.310 1.00 92.75 239 ASP A C 1
ATOM 1865 O O . ASP A 1 239 ? 4.616 -5.349 -7.757 1.00 92.75 239 ASP A O 1
ATOM 1869 N N . TYR A 1 240 ? 2.886 -4.416 -6.730 1.00 96.12 240 TYR A N 1
ATOM 1870 C CA . TYR A 1 240 ? 3.527 -3.110 -6.598 1.00 96.12 240 TYR A CA 1
ATOM 1871 C C . TYR A 1 240 ? 4.166 -2.900 -5.220 1.00 96.12 240 TYR A C 1
ATOM 1873 O O . TYR A 1 240 ? 4.923 -1.951 -5.020 1.00 96.12 240 TYR A O 1
ATOM 1881 N N . PHE A 1 241 ? 3.906 -3.803 -4.269 1.00 95.19 241 PHE A N 1
ATOM 1882 C CA . PHE A 1 241 ? 4.372 -3.676 -2.890 1.00 95.19 241 PHE A CA 1
ATOM 1883 C C . PHE A 1 241 ? 5.706 -4.384 -2.639 1.00 95.19 241 PHE A C 1
ATOM 1885 O O . PHE A 1 241 ? 5.909 -5.534 -3.049 1.00 95.19 241 PHE A O 1
ATOM 1892 N N . LEU A 1 242 ? 6.577 -3.719 -1.882 1.00 92.31 242 LEU A N 1
ATOM 1893 C CA . LEU A 1 242 ? 7.768 -4.275 -1.249 1.00 92.31 242 LEU A CA 1
ATOM 1894 C C . LEU A 1 242 ? 7.663 -4.059 0.260 1.00 92.31 242 LEU A C 1
ATOM 1896 O O . LEU A 1 242 ? 7.426 -2.947 0.715 1.00 92.31 242 LEU A O 1
ATOM 1900 N N . SER A 1 243 ? 7.820 -5.113 1.053 1.00 86.94 243 SER A N 1
ATOM 1901 C CA . SER A 1 243 ? 7.842 -4.988 2.514 1.00 86.94 243 SER A CA 1
ATOM 1902 C C . SER A 1 243 ? 9.245 -4.580 2.970 1.00 86.94 243 SER A C 1
ATOM 1904 O O . SER A 1 243 ? 10.209 -5.231 2.572 1.00 86.94 243 SER A O 1
ATOM 1906 N N . SER A 1 244 ? 9.371 -3.516 3.774 1.00 82.19 244 SER A N 1
ATOM 1907 C CA . SER A 1 244 ? 10.679 -3.085 4.300 1.00 82.19 244 SER A CA 1
ATOM 1908 C C . SER A 1 244 ? 11.089 -3.814 5.577 1.00 82.19 244 SER A C 1
ATOM 1910 O O . SER A 1 244 ? 12.275 -3.888 5.887 1.00 82.19 244 SER A O 1
ATOM 1912 N N . GLN A 1 245 ? 10.120 -4.342 6.327 1.00 76.31 245 GLN A N 1
ATOM 1913 C CA . GLN A 1 245 ? 10.362 -4.948 7.627 1.00 76.31 245 GLN A CA 1
ATOM 1914 C C . GLN A 1 245 ? 9.377 -6.070 7.947 1.00 76.31 245 GLN A C 1
ATOM 1916 O O . GLN A 1 245 ? 8.217 -6.060 7.533 1.00 76.31 245 GLN A O 1
ATOM 1921 N N . ILE A 1 246 ? 9.847 -7.012 8.761 1.00 72.88 246 ILE A N 1
ATOM 1922 C CA . ILE A 1 246 ? 8.997 -7.958 9.478 1.00 72.88 246 ILE A CA 1
ATOM 1923 C C . ILE A 1 246 ? 8.794 -7.375 10.874 1.00 72.88 246 ILE A C 1
ATOM 1925 O O . ILE A 1 246 ? 9.757 -7.147 11.602 1.00 72.88 246 ILE A O 1
ATOM 1929 N N . SER A 1 247 ? 7.544 -7.100 11.230 1.00 80.44 247 SER A N 1
ATOM 1930 C CA . SER A 1 247 ? 7.188 -6.578 12.547 1.00 80.44 247 SER A CA 1
ATOM 1931 C C . SER A 1 247 ? 6.850 -7.716 13.513 1.00 80.44 247 SER A C 1
ATOM 1933 O O . SER A 1 247 ? 6.285 -8.731 13.104 1.00 80.44 247 SER A O 1
ATOM 1935 N N . SER A 1 248 ? 7.141 -7.527 14.802 1.00 82.00 248 SER A N 1
ATOM 1936 C CA . SER A 1 248 ? 6.652 -8.408 15.870 1.00 82.00 248 SER A CA 1
ATOM 1937 C C . SER A 1 248 ? 5.141 -8.289 16.091 1.00 82.00 248 SER A C 1
ATOM 1939 O O . SER A 1 248 ? 4.551 -9.177 16.696 1.00 82.00 248 SER A O 1
ATOM 1941 N N . LEU A 1 249 ? 4.503 -7.228 15.577 1.00 88.06 249 LEU A N 1
ATOM 1942 C CA . LEU A 1 249 ? 3.069 -7.007 15.726 1.00 88.06 249 LEU A CA 1
ATOM 1943 C C . LEU A 1 249 ? 2.270 -8.143 15.076 1.00 88.06 249 LEU A C 1
ATOM 1945 O O . LEU A 1 249 ? 2.361 -8.385 13.869 1.00 88.06 249 LEU A O 1
ATOM 1949 N N . ASN A 1 250 ? 1.406 -8.792 15.852 1.00 91.75 250 ASN A N 1
ATOM 1950 C CA . ASN A 1 250 ? 0.579 -9.889 15.350 1.00 91.75 250 ASN A CA 1
ATOM 1951 C C . ASN A 1 250 ? -0.343 -9.441 14.210 1.00 91.75 250 ASN A C 1
ATOM 1953 O O . ASN A 1 250 ? -0.450 -10.129 13.192 1.00 91.75 250 ASN A O 1
ATOM 1957 N N . ILE A 1 251 ? -0.931 -8.243 14.316 1.00 90.56 251 ILE A N 1
ATOM 1958 C CA . ILE A 1 251 ? -1.754 -7.678 13.241 1.00 90.56 251 ILE A CA 1
ATOM 1959 C C . ILE A 1 251 ? -0.965 -7.494 11.936 1.00 90.56 251 ILE A C 1
ATOM 1961 O O . ILE A 1 251 ? -1.500 -7.733 10.855 1.00 90.56 251 ILE A O 1
ATOM 1965 N N . HIS A 1 252 ? 0.323 -7.136 12.011 1.00 91.88 252 HIS A N 1
ATOM 1966 C CA . HIS A 1 252 ? 1.177 -7.009 10.830 1.00 91.88 252 HIS A CA 1
ATOM 1967 C C . HIS A 1 252 ? 1.354 -8.362 10.139 1.00 91.88 252 HIS A C 1
ATOM 1969 O O . HIS A 1 252 ? 1.268 -8.453 8.916 1.00 91.88 252 HIS A O 1
ATOM 1975 N N . ASN A 1 253 ? 1.564 -9.427 10.912 1.00 89.12 253 ASN A N 1
ATOM 1976 C CA . ASN A 1 253 ? 1.733 -10.775 10.377 1.00 89.12 253 ASN A CA 1
ATOM 1977 C C . ASN A 1 253 ? 0.456 -11.290 9.703 1.00 89.12 253 ASN A C 1
ATOM 1979 O O . ASN A 1 253 ? 0.527 -11.858 8.610 1.00 89.12 253 ASN A O 1
ATOM 1983 N N . GLU A 1 254 ? -0.710 -11.045 10.300 1.00 90.75 254 GLU A N 1
ATOM 1984 C CA . GLU A 1 254 ? -2.001 -11.401 9.700 1.00 90.75 254 GLU A CA 1
ATOM 1985 C C . GLU A 1 254 ? -2.276 -10.618 8.408 1.00 90.75 254 GLU A C 1
ATOM 1987 O O . GLU A 1 254 ? -2.630 -11.210 7.381 1.00 90.75 254 GLU A O 1
ATOM 1992 N N . LEU A 1 255 ? -2.019 -9.306 8.405 1.00 91.50 255 LEU A N 1
ATOM 1993 C CA . LEU A 1 255 ? -2.137 -8.489 7.197 1.00 91.50 255 LEU A CA 1
ATOM 1994 C C . LEU A 1 255 ? -1.141 -8.932 6.115 1.00 91.50 255 LEU A C 1
ATOM 1996 O O . LEU A 1 255 ? -1.509 -9.027 4.949 1.00 91.50 255 LEU A O 1
ATOM 2000 N N . SER A 1 256 ? 0.095 -9.278 6.480 1.00 90.44 256 SER A N 1
ATOM 2001 C CA . SER A 1 256 ? 1.137 -9.704 5.533 1.00 90.44 256 SER A CA 1
ATOM 2002 C C . SER A 1 256 ? 0.730 -10.976 4.794 1.00 90.44 256 SER A C 1
ATOM 2004 O O . SER A 1 256 ? 0.802 -11.040 3.561 1.00 90.44 256 SER A O 1
ATOM 2006 N N . LYS A 1 257 ? 0.178 -11.959 5.523 1.00 88.62 257 LYS A N 1
ATOM 2007 C CA . LYS A 1 257 ? -0.428 -13.152 4.918 1.00 88.62 257 LYS A CA 1
ATOM 2008 C C . LYS A 1 257 ? -1.510 -12.744 3.921 1.00 88.62 257 LYS A C 1
ATOM 2010 O O . LYS A 1 257 ? -1.531 -13.250 2.802 1.00 88.62 257 LYS A O 1
ATOM 2015 N N . LYS A 1 258 ? -2.387 -11.796 4.253 1.00 85.81 258 LYS A N 1
ATOM 2016 C CA . LYS A 1 258 ? -3.436 -11.350 3.324 1.00 85.81 258 LYS A CA 1
ATOM 2017 C C . LYS A 1 258 ? -2.905 -10.612 2.105 1.00 85.81 258 LYS A C 1
ATOM 2019 O O . LYS A 1 258 ? -3.367 -10.917 1.006 1.00 85.81 258 LYS A O 1
ATOM 2024 N N . THR A 1 259 ? -1.909 -9.748 2.243 1.00 85.12 259 THR A N 1
ATOM 2025 C CA . THR A 1 259 ? -1.314 -9.010 1.121 1.00 85.12 259 THR A CA 1
ATOM 2026 C C . THR A 1 259 ? -0.570 -9.942 0.169 1.00 85.12 259 THR A C 1
ATOM 2028 O O . THR A 1 259 ? -0.835 -9.929 -1.034 1.00 85.12 259 THR A O 1
ATOM 2031 N N . PHE A 1 260 ? 0.271 -10.842 0.683 1.00 83.88 260 PHE A N 1
ATOM 2032 C CA . PHE A 1 260 ? 1.212 -11.611 -0.140 1.00 83.88 260 PHE A CA 1
ATOM 2033 C C . PHE A 1 260 ? 0.800 -13.074 -0.427 1.00 83.88 260 PHE A C 1
ATOM 2035 O O . PHE A 1 260 ? 1.488 -13.757 -1.184 1.00 83.88 260 PHE A O 1
ATOM 2042 N N . SER A 1 261 ? -0.347 -13.563 0.076 1.00 61.38 261 SER A N 1
ATOM 2043 C CA . SER A 1 261 ? -0.813 -14.978 -0.014 1.00 61.38 261 SER A CA 1
ATOM 2044 C C . SER A 1 261 ? -1.035 -15.596 -1.408 1.00 61.38 261 SER A C 1
ATOM 2046 O O . SER A 1 261 ? -1.592 -16.689 -1.498 1.00 61.38 261 SER A O 1
ATOM 2048 N N . ARG A 1 262 ? -0.610 -14.980 -2.518 1.00 48.25 262 ARG A N 1
ATOM 2049 C CA . ARG A 1 262 ? -0.806 -15.558 -3.863 1.00 48.25 262 ARG A CA 1
ATOM 2050 C C . ARG A 1 262 ? 0.429 -15.736 -4.735 1.00 48.25 262 ARG A C 1
ATOM 2052 O O . ARG A 1 262 ? 0.276 -16.220 -5.852 1.00 48.25 262 ARG A O 1
ATOM 2059 N N . ARG A 1 263 ? 1.648 -15.491 -4.253 1.00 44.53 263 ARG A N 1
ATOM 2060 C CA . ARG A 1 263 ? 2.845 -15.899 -5.004 1.00 44.53 263 ARG A CA 1
ATOM 2061 C C . ARG A 1 263 ? 3.834 -16.611 -4.106 1.00 44.53 263 ARG A C 1
ATOM 2063 O O . ARG A 1 263 ? 4.086 -16.194 -2.983 1.00 44.53 263 ARG A O 1
ATOM 2070 N N . LYS A 1 264 ? 4.370 -17.718 -4.625 1.00 32.72 264 LYS A N 1
ATOM 2071 C CA . LYS A 1 264 ? 5.463 -18.516 -4.062 1.00 32.72 264 LYS A CA 1
ATOM 2072 C C . LYS A 1 264 ? 6.767 -17.702 -4.029 1.00 32.72 264 LYS A C 1
ATOM 2074 O O . LYS A 1 264 ? 7.770 -18.133 -4.576 1.00 32.72 264 LYS A O 1
ATOM 2079 N N . TYR A 1 265 ? 6.770 -16.550 -3.380 1.00 35.28 265 TYR A N 1
ATOM 2080 C CA . TYR A 1 265 ? 7.993 -15.917 -2.929 1.00 35.28 265 TYR A CA 1
ATOM 2081 C C . TYR A 1 265 ? 8.159 -16.337 -1.483 1.00 35.28 265 TYR A C 1
ATOM 2083 O O . TYR A 1 265 ? 7.659 -15.707 -0.555 1.00 35.28 265 TYR A O 1
ATOM 2091 N N . LYS A 1 266 ? 8.786 -17.504 -1.304 1.00 25.53 266 LYS A N 1
ATOM 2092 C CA . LYS A 1 266 ? 9.362 -17.857 -0.013 1.00 25.53 266 LYS A CA 1
ATOM 2093 C C . LYS A 1 266 ? 10.446 -16.816 0.254 1.00 25.53 266 LYS A C 1
ATOM 2095 O O . LYS A 1 266 ? 11.566 -16.988 -0.204 1.00 25.53 266 LYS A O 1
ATOM 2100 N N . LEU A 1 267 ? 10.093 -15.757 0.976 1.00 30.39 267 LEU A N 1
ATOM 2101 C CA . LEU A 1 267 ? 11.057 -15.049 1.804 1.00 30.39 267 LEU A CA 1
ATOM 2102 C C . LEU A 1 267 ? 11.532 -16.090 2.826 1.00 30.39 267 LEU A C 1
ATOM 2104 O O . LEU A 1 267 ? 10.799 -16.451 3.747 1.00 30.39 267 LEU A O 1
ATOM 2108 N N . ARG A 1 268 ? 12.674 -16.700 2.528 1.00 30.33 268 ARG A N 1
ATOM 2109 C CA . ARG A 1 268 ? 13.449 -17.535 3.438 1.00 30.33 268 ARG A CA 1
ATOM 2110 C C . ARG A 1 268 ? 14.677 -16.754 3.848 1.00 30.33 268 ARG A C 1
ATOM 2112 O O . ARG A 1 268 ? 15.211 -16.046 2.966 1.00 30.33 268 ARG A O 1
#

InterPro domains:
  IPR003200 Nicotinate-nucleotide-dimethylbenzimidazole phosphoribosyltransferase [PF02277] (11-79)
  IPR003200 Nicotinate-nucleotide-dimethylbenzimidazole phosphoribosyltransferase [PF02277] (104-253)
  IPR023195 Nicotinate-nucleotide-dimethylbenzimidazole phosphoribosyltransferase, N-terminal [G3DSA:1.10.1610.10] (1-70)
  IPR036087 Nicotinate-nucleotide-dimethylbenzimidazole phosphoribosyltransferase-like superfamily [G3DSA:3.40.50.10210] (99-261)
  IPR036087 Nicotinate-nucleotide-dimethylbenzimidazole phosphoribosyltransferase-like superfamily [SSF52733] (5-250)